Protein AF-A0A350DLD4-F1 (afdb_monomer_lite)

Foldseek 3Di:
DPDPPPVVVVVVVVVVVVVVVVVVPPDDDPPPPPPDCVVLVVVLVVVVVVCVVPPPPPPDDDDDPPDDPDDAQCVQPAEEEEAQEDDPCRVVRVVVSVVVQVVSVVRVHNYDYDYVVVDPLVCCLVGQAYEQSYDDPCRQQQNNLVVCVVSVHYYDDDHRVCSNCVNDPVSVVVVCSVVSHDDQDDDDDDPPDDPVVVCVVRPDDDD

Radius of gyration: 28.32 Å; chains: 1; bounding box: 51×85×54 Å

Sequence (207 aa):
MTINNQENIKQENIKQKNESNIDKSINADAKATIVNPDLALAAAAQAQQDNAASNEQNDKAVPSIANSKVKDASQFGKVAVICGGSSNERSVSLDSGAAVLKALQNKGVDATHFDPKDQDITELRKFDRVFNVLHGRGGEDGLLQGVLQWFNIPQTGSGILASALGMDKVRTKQLWQGCGLSTAPFSLLTADTDWQQVVNMLGLPLI

Structure (mmCIF, N/CA/C/O backbone):
data_AF-A0A350DLD4-F1
#
_entry.id   AF-A0A350DLD4-F1
#
loop_
_atom_site.group_PDB
_atom_site.id
_atom_site.type_symbol
_atom_site.label_atom_id
_atom_site.label_alt_id
_atom_site.label_comp_id
_atom_site.label_asym_id
_atom_site.label_entity_id
_atom_site.label_seq_id
_atom_site.pdbx_PDB_ins_code
_atom_site.Cartn_x
_atom_site.Cartn_y
_atom_site.Cartn_z
_atom_site.occupancy
_atom_site.B_iso_or_equiv
_atom_site.auth_seq_id
_atom_site.auth_comp_id
_atom_site.auth_asym_id
_atom_site.auth_atom_id
_atom_site.pdbx_PDB_model_num
ATOM 1 N N . MET A 1 1 ? 24.149 -69.926 1.966 1.00 45.94 1 MET A N 1
ATOM 2 C CA . MET A 1 1 ? 23.583 -68.569 2.141 1.00 45.94 1 MET A CA 1
ATOM 3 C C . MET A 1 1 ? 24.306 -67.636 1.180 1.00 45.94 1 MET A C 1
ATOM 5 O O . MET A 1 1 ? 25.224 -66.932 1.571 1.00 45.94 1 MET A O 1
AT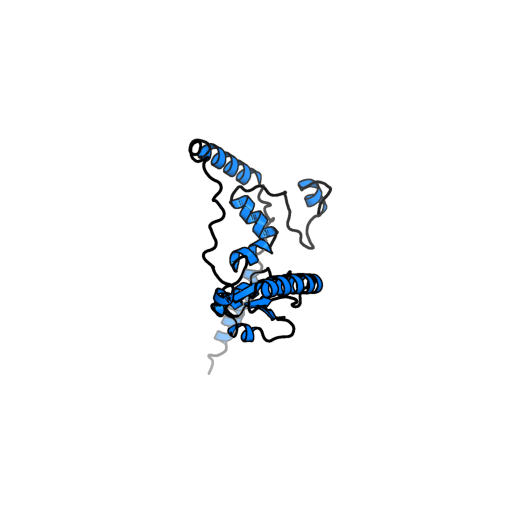OM 9 N N . THR A 1 2 ? 23.942 -67.710 -0.100 1.00 45.56 2 THR A N 1
ATOM 10 C CA . THR A 1 2 ? 24.716 -67.153 -1.223 1.00 45.56 2 THR A CA 1
ATOM 11 C C . THR A 1 2 ? 23.768 -66.386 -2.146 1.00 45.56 2 THR A C 1
ATOM 13 O O . THR A 1 2 ? 23.608 -66.742 -3.305 1.00 45.56 2 THR A O 1
ATOM 16 N N . ILE A 1 3 ? 23.040 -65.405 -1.597 1.00 45.50 3 ILE A N 1
ATOM 17 C CA . ILE A 1 3 ? 22.019 -64.640 -2.346 1.00 45.50 3 ILE A CA 1
ATOM 18 C C . ILE A 1 3 ? 22.241 -63.112 -2.262 1.00 45.50 3 ILE A C 1
ATOM 20 O O . ILE A 1 3 ? 21.814 -62.391 -3.153 1.00 45.50 3 ILE A O 1
ATOM 24 N N . ASN A 1 4 ? 23.042 -62.595 -1.322 1.00 49.72 4 ASN A N 1
ATOM 25 C CA . ASN A 1 4 ? 23.177 -61.138 -1.125 1.00 49.72 4 ASN A CA 1
ATOM 26 C C . ASN A 1 4 ? 24.227 -60.411 -1.990 1.00 49.72 4 ASN A C 1
ATOM 28 O O . ASN A 1 4 ? 24.382 -59.204 -1.838 1.00 49.72 4 ASN A O 1
ATOM 32 N N . ASN A 1 5 ? 24.948 -61.085 -2.897 1.00 48.59 5 ASN A N 1
ATOM 33 C CA . ASN A 1 5 ? 26.006 -60.425 -3.686 1.00 48.59 5 ASN A CA 1
ATOM 34 C C . ASN A 1 5 ? 25.589 -60.045 -5.122 1.00 48.59 5 ASN A C 1
ATOM 36 O O . ASN A 1 5 ? 26.280 -59.271 -5.771 1.00 48.59 5 ASN A O 1
ATOM 40 N N . GLN A 1 6 ?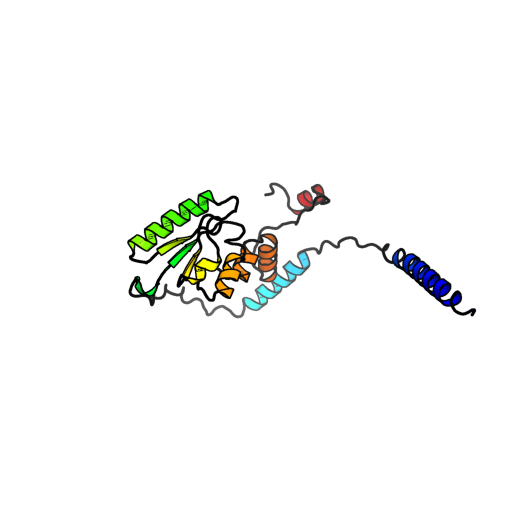 24.461 -60.557 -5.635 1.00 51.50 6 GLN A N 1
ATOM 41 C CA . GLN A 1 6 ? 23.992 -60.235 -6.996 1.00 51.50 6 GLN A CA 1
ATOM 42 C C . GLN A 1 6 ? 23.064 -59.010 -7.055 1.00 51.50 6 GLN A C 1
ATOM 44 O O . GLN A 1 6 ? 22.963 -58.377 -8.107 1.00 51.50 6 GLN A O 1
ATOM 49 N N . GLU A 1 7 ? 22.426 -58.630 -5.943 1.00 51.06 7 GLU A N 1
ATOM 50 C CA . GLU A 1 7 ? 21.576 -57.431 -5.886 1.00 51.06 7 GLU A CA 1
ATOM 51 C C . GLU A 1 7 ? 22.391 -56.137 -5.750 1.00 51.06 7 GLU A C 1
ATOM 53 O O . GLU A 1 7 ? 22.084 -55.162 -6.436 1.00 51.06 7 GLU A O 1
ATOM 58 N N . ASN A 1 8 ? 23.500 -56.146 -4.999 1.00 47.47 8 ASN A N 1
ATOM 59 C CA . ASN A 1 8 ? 24.391 -54.981 -4.895 1.00 47.47 8 ASN A CA 1
ATOM 60 C C . ASN A 1 8 ? 25.095 -54.650 -6.223 1.00 47.47 8 ASN A C 1
ATOM 62 O O . ASN A 1 8 ? 25.174 -53.485 -6.604 1.00 47.47 8 ASN A O 1
ATOM 66 N N . ILE A 1 9 ? 25.499 -55.665 -6.997 1.00 52.75 9 ILE A N 1
ATOM 67 C CA . ILE A 1 9 ? 26.132 -55.466 -8.315 1.00 52.75 9 ILE A CA 1
ATOM 68 C C . ILE A 1 9 ? 25.121 -54.931 -9.347 1.00 52.75 9 ILE A C 1
ATOM 70 O O . ILE A 1 9 ? 25.490 -54.184 -10.257 1.00 52.75 9 ILE A O 1
ATOM 74 N N . LYS A 1 10 ? 23.827 -55.264 -9.217 1.00 53.25 10 LYS A N 1
ATOM 75 C CA . LYS A 1 10 ? 22.774 -54.677 -10.062 1.00 53.25 10 LYS A CA 1
ATOM 76 C C . LYS A 1 10 ? 22.496 -53.217 -9.704 1.00 53.25 10 LYS A C 1
ATOM 78 O O . LYS A 1 10 ? 22.288 -52.423 -10.616 1.00 53.25 10 LYS A O 1
ATOM 83 N N . GLN A 1 11 ? 22.526 -52.846 -8.425 1.00 52.12 11 GLN A N 1
ATOM 84 C CA . GLN A 1 11 ? 22.264 -51.466 -8.004 1.00 52.12 11 GLN A CA 1
ATOM 85 C C . GLN A 1 11 ? 23.415 -50.507 -8.357 1.00 52.12 11 GLN A C 1
ATOM 87 O O . GLN A 1 11 ? 23.149 -49.398 -8.821 1.00 52.12 11 GLN A O 1
ATOM 92 N N . GLU A 1 12 ? 24.678 -50.939 -8.267 1.00 50.53 12 GLU A N 1
ATOM 93 C CA . GLU A 1 12 ? 25.831 -50.119 -8.687 1.00 50.53 12 GLU A CA 1
ATOM 94 C C . GLU A 1 12 ? 25.899 -49.918 -10.211 1.00 50.53 12 GLU A C 1
ATOM 96 O O . GLU A 1 12 ? 26.149 -48.805 -10.679 1.00 50.53 12 GLU A O 1
ATOM 101 N N . ASN A 1 13 ? 25.569 -50.944 -11.005 1.00 47.22 13 ASN A N 1
ATOM 102 C CA . ASN A 1 13 ? 25.532 -50.826 -12.468 1.00 47.22 13 ASN A CA 1
ATOM 103 C C . ASN A 1 13 ? 24.374 -49.951 -12.982 1.00 47.22 13 ASN A C 1
ATOM 105 O O . ASN A 1 13 ? 24.499 -49.333 -14.039 1.00 47.22 13 ASN A O 1
ATOM 109 N N . ILE A 1 14 ? 23.254 -49.867 -12.252 1.00 51.97 14 ILE A N 1
ATOM 110 C CA . ILE A 1 14 ? 22.139 -48.959 -12.582 1.00 51.97 14 ILE A CA 1
ATOM 111 C C . ILE A 1 14 ? 22.505 -47.508 -12.235 1.00 51.97 14 ILE A C 1
ATOM 113 O O . ILE A 1 14 ? 22.159 -46.596 -12.986 1.00 51.97 14 ILE A O 1
ATOM 117 N N . LYS A 1 15 ? 23.266 -47.287 -11.155 1.00 48.41 15 LYS A N 1
ATOM 118 C CA . LYS A 1 15 ? 23.728 -45.952 -10.755 1.00 48.41 15 LYS A CA 1
ATOM 119 C C . LYS A 1 15 ? 24.765 -45.382 -11.735 1.00 48.41 15 LYS A C 1
ATOM 121 O O . LYS A 1 15 ? 24.596 -44.257 -12.192 1.00 48.41 15 LYS A O 1
ATOM 126 N N . GLN A 1 16 ? 25.729 -46.195 -12.185 1.00 47.66 16 GLN A N 1
ATOM 127 C CA . GLN A 1 16 ? 26.706 -45.781 -13.208 1.00 47.66 16 GLN A CA 1
ATOM 128 C C . GLN A 1 16 ? 26.081 -45.583 -14.602 1.00 47.66 16 GLN A C 1
ATOM 130 O O . GLN A 1 16 ? 26.457 -44.654 -15.319 1.00 47.66 16 GLN A O 1
ATOM 135 N N . LYS A 1 17 ? 25.077 -46.389 -14.993 1.00 45.59 17 LYS A N 1
ATOM 136 C CA . LYS A 1 17 ? 24.338 -46.159 -16.251 1.00 45.59 17 LYS A CA 1
ATOM 137 C C . LYS A 1 17 ? 23.510 -44.875 -16.224 1.00 45.59 17 LYS A C 1
ATOM 139 O O . LYS A 1 17 ? 23.425 -44.214 -17.257 1.00 45.59 17 LYS A O 1
ATOM 144 N N . ASN A 1 18 ? 22.941 -44.507 -15.076 1.00 40.09 18 ASN A N 1
ATOM 145 C CA . ASN A 1 18 ? 22.168 -43.272 -14.941 1.00 40.09 18 ASN A CA 1
ATOM 146 C C . ASN A 1 18 ? 23.063 -42.027 -14.889 1.00 40.09 18 ASN A C 1
ATOM 148 O O . ASN A 1 18 ? 22.725 -41.040 -15.531 1.00 40.09 18 ASN A O 1
ATOM 152 N N . GLU A 1 19 ? 24.233 -42.083 -14.248 1.00 41.88 19 GLU A N 1
ATOM 153 C CA . GLU A 1 19 ? 25.197 -40.968 -14.268 1.00 41.88 19 GLU A CA 1
ATOM 154 C C . GLU A 1 19 ? 25.784 -40.745 -15.677 1.00 41.88 19 GLU A C 1
ATOM 156 O O . GLU A 1 19 ? 25.848 -39.612 -16.146 1.00 41.88 19 GLU A O 1
ATOM 161 N N . SER A 1 20 ? 26.066 -41.813 -16.439 1.00 40.88 20 SER A N 1
ATOM 162 C CA . SER A 1 20 ? 26.570 -41.685 -17.822 1.00 40.88 20 SER A CA 1
ATOM 163 C C . SER A 1 20 ? 25.537 -41.204 -18.861 1.00 40.88 20 SER A C 1
ATOM 165 O O . SER A 1 20 ? 25.921 -40.773 -19.951 1.00 40.88 20 SER A O 1
ATOM 167 N N . ASN A 1 21 ? 24.237 -41.280 -18.544 1.00 38.06 21 ASN A N 1
ATOM 168 C CA . ASN A 1 21 ? 23.147 -40.827 -19.420 1.00 38.06 21 ASN A CA 1
ATOM 169 C C . ASN A 1 21 ? 22.659 -39.408 -19.098 1.00 38.06 21 ASN A C 1
ATOM 171 O O . ASN A 1 21 ? 22.044 -38.781 -19.960 1.00 38.06 21 ASN A O 1
ATOM 175 N N . ILE A 1 22 ? 22.945 -38.882 -17.903 1.00 39.84 22 ILE A N 1
ATOM 176 C CA . ILE A 1 22 ? 22.581 -37.505 -17.543 1.00 39.84 22 ILE A CA 1
ATOM 177 C C . ILE A 1 22 ? 23.567 -36.514 -18.186 1.00 39.84 22 ILE A C 1
ATOM 179 O O . ILE A 1 22 ? 23.125 -35.530 -18.776 1.00 39.84 22 ILE A O 1
ATOM 183 N N . ASP A 1 23 ? 24.860 -36.845 -18.250 1.00 37.31 23 ASP A N 1
ATOM 184 C CA . ASP A 1 23 ? 25.903 -35.970 -18.819 1.00 37.31 23 ASP A CA 1
ATOM 185 C C . ASP A 1 23 ? 25.920 -35.866 -20.359 1.00 37.31 23 ASP A C 1
ATOM 187 O O . ASP A 1 23 ? 26.604 -35.009 -20.918 1.00 37.31 23 ASP A O 1
ATOM 191 N N . LYS A 1 24 ? 25.146 -36.690 -21.082 1.00 38.59 24 LYS A N 1
ATOM 192 C CA . LYS A 1 24 ? 25.069 -36.644 -22.560 1.00 38.59 24 LYS A CA 1
ATOM 193 C C . LYS A 1 24 ? 23.853 -35.907 -23.123 1.00 38.59 24 LYS A C 1
ATOM 195 O O . LYS A 1 24 ? 23.763 -35.763 -24.339 1.00 38.59 24 LYS A O 1
ATOM 200 N N . SER A 1 25 ? 22.942 -35.419 -22.277 1.00 33.06 25 SER A N 1
ATOM 201 C CA . SER A 1 25 ? 21.722 -34.721 -22.729 1.00 33.06 25 SER A CA 1
ATOM 202 C C . SER A 1 25 ? 21.740 -33.198 -22.540 1.00 33.06 25 SER A C 1
ATOM 204 O O . SER A 1 25 ? 20.809 -32.527 -22.972 1.00 33.06 25 SER A O 1
ATOM 206 N N . ILE A 1 26 ? 22.802 -32.635 -21.948 1.00 37.19 26 ILE A N 1
ATOM 207 C CA . ILE A 1 26 ? 22.860 -31.211 -21.551 1.00 37.19 26 ILE A CA 1
ATOM 208 C C . ILE A 1 26 ? 23.743 -30.366 -22.489 1.00 37.19 26 ILE A C 1
ATOM 210 O O . ILE A 1 26 ? 24.003 -29.200 -22.222 1.00 37.19 26 ILE A O 1
ATOM 214 N N . ASN A 1 27 ? 24.197 -30.918 -23.618 1.00 37.50 27 ASN A N 1
ATOM 215 C CA . ASN A 1 27 ? 25.031 -30.179 -24.569 1.00 37.50 27 ASN A CA 1
ATOM 216 C C . ASN A 1 27 ? 24.409 -30.175 -25.971 1.00 37.50 27 ASN A C 1
ATOM 218 O O . ASN A 1 27 ? 24.834 -30.896 -26.871 1.00 37.50 27 ASN A O 1
ATOM 222 N N . ALA A 1 28 ? 23.357 -29.372 -26.121 1.00 31.55 28 ALA A N 1
ATOM 223 C CA . ALA A 1 28 ? 22.838 -28.918 -27.405 1.00 31.55 28 ALA A CA 1
ATOM 224 C C . ALA A 1 28 ? 22.202 -27.530 -27.214 1.00 31.55 28 ALA A C 1
ATOM 226 O O . ALA A 1 28 ? 21.099 -27.411 -26.690 1.00 31.55 28 ALA A O 1
ATOM 227 N N . ASP A 1 29 ? 22.960 -26.494 -27.578 1.00 34.97 29 ASP A N 1
ATOM 228 C CA . ASP A 1 29 ? 22.522 -25.148 -27.975 1.00 34.97 29 ASP A CA 1
ATOM 229 C C . ASP A 1 29 ? 21.179 -24.633 -27.422 1.00 34.97 29 ASP A C 1
ATOM 231 O O . ASP A 1 29 ? 20.194 -24.490 -28.145 1.00 34.97 29 ASP A O 1
ATOM 235 N N . ALA A 1 30 ? 21.159 -24.215 -26.157 1.00 33.22 30 ALA A N 1
ATOM 236 C CA . ALA A 1 30 ? 20.137 -23.295 -25.661 1.00 33.22 30 ALA A CA 1
ATOM 237 C C . ALA A 1 30 ? 20.677 -21.856 -25.701 1.00 33.22 30 ALA A C 1
ATOM 239 O O . ALA A 1 30 ? 20.903 -21.223 -24.671 1.00 33.22 30 ALA A O 1
ATOM 240 N N . LYS A 1 31 ? 20.892 -21.316 -26.910 1.00 31.78 31 LYS A N 1
ATOM 241 C CA . LYS A 1 31 ? 20.918 -19.856 -27.087 1.00 31.78 31 LYS A CA 1
ATOM 242 C C . LYS A 1 31 ? 19.553 -19.340 -26.643 1.00 31.78 31 LYS A C 1
ATOM 244 O O . LYS A 1 31 ? 18.545 -19.659 -27.275 1.00 31.78 31 LYS A O 1
ATOM 249 N N . ALA A 1 32 ? 19.519 -18.557 -25.566 1.00 32.25 32 ALA A N 1
ATOM 250 C CA . ALA A 1 32 ? 18.333 -17.812 -25.174 1.00 32.25 32 ALA A CA 1
ATOM 251 C C . ALA A 1 32 ? 17.868 -16.994 -26.386 1.00 32.25 32 ALA A C 1
ATOM 253 O O . ALA A 1 32 ? 18.518 -16.036 -26.804 1.00 32.25 32 ALA A O 1
ATOM 254 N N . THR A 1 33 ? 16.785 -17.444 -27.013 1.00 27.83 33 THR A N 1
ATOM 255 C CA . THR A 1 33 ? 16.184 -16.748 -28.142 1.00 27.83 33 THR A CA 1
ATOM 256 C C . THR A 1 33 ? 15.563 -15.482 -27.576 1.00 27.83 33 THR A C 1
ATOM 258 O O . THR A 1 33 ? 14.549 -15.536 -26.884 1.00 27.83 33 THR A O 1
ATOM 261 N N . ILE A 1 34 ? 16.207 -14.344 -27.828 1.00 39.88 34 ILE A N 1
ATOM 262 C CA . ILE A 1 34 ? 15.596 -13.033 -27.635 1.00 39.88 34 ILE A CA 1
ATOM 263 C C . ILE A 1 34 ? 14.423 -12.984 -28.610 1.00 39.88 34 ILE A C 1
ATOM 265 O O . ILE A 1 34 ? 14.610 -12.913 -29.824 1.00 39.88 34 ILE A O 1
ATOM 269 N N . VAL A 1 35 ? 13.209 -13.121 -28.082 1.00 36.66 35 VAL A N 1
ATOM 270 C CA . VAL A 1 35 ? 11.992 -13.045 -28.885 1.00 36.66 35 VAL A CA 1
ATOM 271 C C . VAL A 1 35 ? 11.854 -11.596 -29.345 1.00 36.66 35 VAL A C 1
ATOM 273 O O . VAL A 1 35 ? 11.671 -10.692 -28.533 1.00 36.66 35 VAL A O 1
ATOM 276 N N . ASN A 1 36 ? 12.022 -11.384 -30.650 1.00 40.38 36 ASN A N 1
ATOM 277 C CA . ASN A 1 36 ? 11.914 -10.083 -31.296 1.00 40.38 36 ASN A CA 1
ATOM 278 C C . ASN A 1 36 ? 10.488 -9.511 -31.082 1.00 40.38 36 ASN A C 1
ATOM 280 O O . ASN A 1 36 ? 9.521 -10.205 -31.415 1.00 40.38 36 ASN A O 1
ATOM 284 N N . PRO A 1 37 ? 10.315 -8.286 -30.543 1.00 51.41 37 PRO A N 1
ATOM 285 C CA . PRO A 1 37 ? 8.995 -7.692 -30.289 1.00 51.41 37 PRO A CA 1
ATOM 286 C C . PRO A 1 37 ? 8.159 -7.405 -31.551 1.00 51.41 37 PRO A C 1
ATOM 288 O O . PRO A 1 37 ? 6.958 -7.155 -31.431 1.00 51.41 37 PRO A O 1
ATOM 291 N N . ASP A 1 38 ? 8.740 -7.480 -32.752 1.00 52.53 38 ASP A N 1
ATOM 292 C CA . ASP A 1 38 ? 8.062 -7.111 -34.005 1.00 52.53 38 ASP A CA 1
ATOM 293 C C . ASP A 1 38 ? 6.783 -7.916 -34.302 1.00 52.53 38 ASP A C 1
ATOM 295 O O . ASP A 1 38 ? 5.801 -7.357 -34.792 1.00 52.53 38 ASP A O 1
ATOM 299 N N . LEU A 1 39 ? 6.736 -9.212 -33.967 1.00 46.84 39 LEU A N 1
ATOM 300 C CA . LEU A 1 39 ? 5.541 -10.038 -34.212 1.00 46.84 39 LEU A CA 1
ATOM 301 C C . LEU A 1 39 ? 4.385 -9.693 -33.261 1.00 46.84 39 LEU A C 1
ATOM 303 O O . LEU A 1 39 ? 3.221 -9.760 -33.655 1.00 46.84 39 LEU A O 1
ATOM 307 N N . ALA A 1 40 ? 4.695 -9.278 -32.029 1.00 48.91 40 ALA A N 1
ATOM 308 C CA . ALA A 1 40 ? 3.691 -8.829 -31.066 1.00 48.91 40 ALA A CA 1
ATOM 309 C C . ALA A 1 40 ? 3.139 -7.442 -31.436 1.00 48.91 40 ALA A C 1
ATOM 311 O O . ALA A 1 40 ? 1.944 -7.193 -31.282 1.00 48.91 40 ALA A O 1
ATOM 312 N N . LEU A 1 41 ? 3.986 -6.565 -31.985 1.00 43.19 41 LEU A N 1
ATOM 313 C CA . LEU A 1 41 ? 3.593 -5.233 -32.442 1.00 43.19 41 LEU A CA 1
ATOM 314 C C . LEU A 1 41 ? 2.670 -5.299 -33.672 1.00 43.19 41 LEU A C 1
ATOM 316 O O . LEU A 1 41 ? 1.670 -4.585 -33.729 1.00 43.19 41 LEU A O 1
ATOM 320 N N . ALA A 1 42 ? 2.951 -6.206 -34.615 1.00 44.47 42 ALA A N 1
ATOM 321 C CA . ALA A 1 42 ? 2.094 -6.442 -35.778 1.00 44.47 42 ALA A CA 1
ATOM 322 C C . ALA A 1 42 ? 0.729 -7.047 -35.392 1.00 44.47 42 ALA A C 1
ATOM 324 O O . ALA A 1 42 ? -0.303 -6.631 -35.919 1.00 44.47 42 ALA A O 1
ATOM 325 N N . ALA A 1 43 ? 0.702 -7.977 -34.429 1.00 51.31 43 ALA A N 1
ATOM 326 C CA . ALA A 1 43 ? -0.541 -8.556 -33.915 1.00 51.31 43 ALA A CA 1
ATOM 327 C C . ALA A 1 43 ? -1.402 -7.527 -33.155 1.00 51.31 43 ALA A C 1
ATOM 329 O O . ALA A 1 43 ? -2.626 -7.517 -33.298 1.00 51.31 43 ALA A O 1
ATOM 330 N N . ALA A 1 44 ? -0.773 -6.622 -32.396 1.00 53.72 44 ALA A N 1
ATOM 331 C CA . ALA A 1 44 ? -1.461 -5.530 -31.709 1.00 53.72 44 ALA A CA 1
ATOM 332 C C . ALA A 1 44 ? -2.023 -4.479 -32.686 1.00 53.72 44 ALA A C 1
ATOM 334 O O . ALA A 1 44 ? -3.143 -4.007 -32.493 1.00 53.72 44 ALA A O 1
ATOM 335 N N . ALA A 1 45 ? -1.296 -4.158 -33.764 1.00 51.03 45 ALA A N 1
ATOM 336 C CA . ALA A 1 45 ? -1.758 -3.229 -34.797 1.00 51.03 45 ALA A CA 1
ATOM 337 C C . ALA A 1 45 ? -2.989 -3.758 -35.561 1.00 51.03 45 ALA A C 1
ATOM 339 O O . ALA A 1 45 ? -3.917 -2.996 -35.836 1.00 51.03 45 ALA A O 1
ATOM 340 N N . GLN A 1 46 ? -3.041 -5.068 -35.837 1.00 52.25 46 GLN A N 1
ATOM 341 C CA . GLN A 1 46 ? -4.200 -5.704 -36.474 1.00 52.25 46 GLN A CA 1
ATOM 342 C C . GLN A 1 46 ? -5.426 -5.720 -35.540 1.00 52.25 46 GLN A C 1
ATOM 344 O O . GLN A 1 46 ? -6.529 -5.378 -35.959 1.00 52.25 46 GLN A O 1
ATOM 349 N N . ALA A 1 47 ? -5.225 -5.997 -34.246 1.00 53.69 47 ALA A N 1
ATOM 350 C CA . ALA A 1 47 ? -6.293 -5.969 -33.242 1.00 53.69 47 ALA A CA 1
ATOM 351 C C . ALA A 1 47 ? -6.859 -4.556 -32.974 1.00 53.69 47 ALA A C 1
ATOM 353 O O . ALA A 1 47 ? -7.997 -4.418 -32.518 1.00 53.69 47 ALA A O 1
ATOM 354 N N . GLN A 1 48 ? -6.089 -3.498 -33.251 1.00 53.81 48 GLN A N 1
ATOM 355 C CA . GLN A 1 48 ? -6.546 -2.108 -33.154 1.00 53.81 48 GLN A CA 1
ATOM 356 C C . GLN A 1 48 ? -7.393 -1.674 -34.360 1.00 53.81 48 GLN A C 1
ATOM 358 O O . GLN A 1 48 ? -8.348 -0.919 -34.179 1.00 53.81 48 GLN A O 1
ATOM 363 N N . GLN A 1 49 ? -7.098 -2.167 -35.569 1.00 51.00 49 GLN A N 1
ATOM 364 C CA . GLN A 1 49 ? -7.901 -1.867 -36.763 1.00 51.00 49 GLN A CA 1
ATOM 365 C C . GLN A 1 49 ? -9.264 -2.569 -36.735 1.00 51.00 49 GLN A C 1
ATOM 367 O O . GLN A 1 49 ? -10.270 -1.949 -37.079 1.00 51.00 49 GLN A O 1
ATOM 372 N N . ASP A 1 50 ? -9.323 -3.802 -36.225 1.00 46.06 50 ASP A N 1
ATOM 373 C CA . ASP A 1 50 ? -10.576 -4.562 -36.136 1.00 46.06 50 ASP A CA 1
ATOM 374 C C . ASP A 1 50 ? -11.540 -4.001 -35.063 1.00 46.06 50 ASP A C 1
ATOM 376 O O . ASP A 1 50 ? -12.755 -4.132 -35.194 1.00 46.06 50 ASP A O 1
ATOM 380 N N . ASN A 1 51 ? -11.027 -3.309 -34.033 1.00 47.44 51 ASN A N 1
ATOM 381 C CA . ASN A 1 51 ? -11.836 -2.683 -32.971 1.00 47.44 51 ASN A CA 1
ATOM 382 C C . ASN A 1 51 ? -12.290 -1.242 -33.276 1.00 47.44 51 ASN A C 1
ATOM 384 O O . ASN A 1 51 ? -13.233 -0.750 -32.648 1.00 47.44 51 ASN A O 1
ATOM 388 N N . ALA A 1 52 ? -11.641 -0.549 -34.220 1.00 42.56 52 ALA A N 1
ATOM 389 C CA . ALA A 1 52 ? -11.992 0.826 -34.589 1.00 42.56 52 ALA A CA 1
ATOM 390 C C . ALA A 1 52 ? -13.322 0.911 -35.363 1.00 42.56 52 ALA A C 1
ATOM 392 O O . ALA A 1 52 ? -14.030 1.908 -35.262 1.00 42.56 52 ALA A O 1
ATOM 393 N N . ALA A 1 53 ? -13.708 -0.153 -36.077 1.00 40.34 53 ALA A N 1
ATOM 394 C CA . ALA A 1 53 ? -14.946 -0.193 -36.858 1.00 40.34 53 ALA A CA 1
ATOM 395 C C . ALA A 1 53 ? -16.224 -0.404 -36.016 1.00 40.34 53 ALA A C 1
ATOM 397 O O . ALA A 1 53 ? -17.329 -0.294 -36.544 1.00 40.34 53 ALA A O 1
ATOM 398 N N . SER A 1 54 ? -16.103 -0.699 -34.715 1.00 38.94 54 SER A N 1
ATOM 399 C CA . SER A 1 54 ? -17.236 -1.070 -33.850 1.00 38.94 54 SER A CA 1
ATOM 400 C C . SER A 1 54 ? -17.525 -0.107 -32.691 1.00 38.94 54 SER A C 1
ATOM 402 O O . SER A 1 54 ? -18.409 -0.403 -31.890 1.00 38.94 54 SER A O 1
ATOM 404 N N . ASN A 1 55 ? -16.826 1.031 -32.570 1.00 40.66 55 ASN A N 1
ATOM 405 C CA . ASN A 1 55 ? -16.877 1.846 -31.343 1.00 40.66 55 ASN A CA 1
ATOM 406 C C . ASN A 1 55 ? -17.143 3.355 -31.530 1.00 40.66 55 ASN A C 1
ATOM 408 O O . ASN A 1 55 ? -16.822 4.149 -30.651 1.00 40.66 55 ASN A O 1
ATOM 412 N N . GLU A 1 56 ? -17.795 3.771 -32.619 1.00 36.38 56 GLU A N 1
ATOM 413 C CA . GLU A 1 56 ? -18.187 5.179 -32.843 1.00 36.38 56 GLU A CA 1
ATOM 414 C C . GLU A 1 56 ? -19.470 5.631 -32.095 1.00 36.38 56 GLU A C 1
ATOM 416 O O . GLU A 1 56 ? -20.018 6.686 -32.402 1.00 36.38 56 GLU A O 1
ATOM 421 N N . GLN A 1 57 ? -19.986 4.886 -31.102 1.00 40.84 57 GLN A N 1
ATOM 422 C CA . GLN A 1 57 ? -21.283 5.226 -30.469 1.00 40.84 57 GLN A CA 1
ATOM 423 C C . GLN A 1 57 ? -21.336 5.359 -28.937 1.00 40.84 57 GLN A C 1
ATOM 425 O O . GLN A 1 57 ? -22.412 5.646 -28.418 1.00 40.84 57 GLN A O 1
ATOM 430 N N . ASN A 1 58 ? -20.231 5.259 -28.190 1.00 37.25 58 ASN A N 1
ATOM 431 C CA . ASN A 1 58 ? -20.276 5.337 -26.715 1.00 37.25 58 ASN A CA 1
ATOM 432 C C . ASN A 1 58 ? -19.486 6.501 -26.103 1.00 37.25 58 ASN A C 1
ATOM 434 O O . ASN A 1 58 ? -18.890 6.375 -25.037 1.00 37.25 58 ASN A O 1
ATOM 438 N N . ASP A 1 59 ? -19.549 7.670 -26.733 1.00 40.19 59 ASP A N 1
ATOM 439 C CA . ASP A 1 59 ? -18.989 8.907 -26.186 1.00 40.19 59 ASP A CA 1
ATOM 440 C C . ASP A 1 59 ? -20.034 9.649 -25.327 1.00 40.19 59 ASP A C 1
ATOM 442 O O . ASP A 1 59 ? -20.506 10.739 -25.658 1.00 40.19 59 ASP A O 1
ATOM 446 N N . LYS A 1 60 ? -20.486 9.016 -24.231 1.00 45.28 60 LYS A N 1
ATOM 447 C CA . LYS A 1 60 ? -21.319 9.676 -23.209 1.00 45.28 60 LYS A CA 1
ATOM 448 C C . LYS A 1 60 ? -20.972 9.236 -21.783 1.00 45.28 60 LYS A C 1
ATOM 450 O O . LYS A 1 60 ? -21.172 8.090 -21.402 1.00 45.28 60 LYS A O 1
ATOM 455 N N . ALA A 1 61 ? -20.616 10.255 -20.997 1.00 37.56 61 ALA A N 1
ATOM 456 C CA . ALA A 1 61 ? -20.566 10.336 -19.537 1.00 37.56 61 ALA A CA 1
ATOM 457 C C . ALA A 1 61 ? -19.338 9.728 -18.833 1.00 37.56 61 ALA A C 1
ATOM 459 O O . ALA A 1 61 ? -19.271 8.543 -18.521 1.00 37.56 61 ALA A O 1
ATOM 460 N N . VAL A 1 62 ? -18.428 10.622 -18.426 1.00 43.91 62 VAL A N 1
ATOM 461 C CA . VAL A 1 62 ? -17.600 10.431 -17.227 1.00 43.91 62 VAL A CA 1
ATOM 462 C C . VAL A 1 62 ? -18.549 10.102 -16.063 1.00 43.91 62 VAL A C 1
ATOM 464 O O . VAL A 1 62 ? -19.475 10.885 -15.820 1.00 43.91 62 VAL A O 1
ATOM 467 N N . PRO A 1 63 ? -18.385 8.975 -15.348 1.00 41.34 63 PRO A N 1
ATOM 468 C CA . PRO A 1 63 ? -19.271 8.636 -14.246 1.00 41.34 63 PRO A CA 1
ATOM 469 C C . PRO A 1 63 ? -19.127 9.700 -13.157 1.00 41.34 63 PRO A C 1
ATOM 471 O O . PRO A 1 63 ? -18.056 9.896 -12.581 1.00 41.34 63 PRO A O 1
ATOM 474 N N . SER A 1 64 ? -20.220 10.419 -12.903 1.00 46.69 64 SER A N 1
ATOM 475 C CA . SER A 1 64 ? -20.332 11.379 -11.811 1.00 46.69 64 SER A CA 1
ATOM 476 C C . SER A 1 64 ? -19.923 10.711 -10.501 1.00 46.69 64 SER A C 1
ATOM 478 O O . SER A 1 64 ? -20.401 9.611 -10.216 1.00 46.69 64 SER A O 1
ATOM 480 N N . ILE A 1 65 ? -19.087 11.380 -9.702 1.00 53.19 65 ILE A N 1
ATOM 481 C CA . ILE A 1 65 ? -18.729 10.962 -8.341 1.00 53.19 65 ILE A CA 1
ATOM 482 C C . ILE A 1 65 ? -20.035 10.670 -7.595 1.00 53.19 65 ILE A C 1
ATOM 484 O O . ILE A 1 65 ? -20.800 11.581 -7.285 1.00 53.19 65 ILE A O 1
ATOM 488 N N . ALA A 1 66 ? -20.339 9.388 -7.390 1.00 50.81 66 ALA A N 1
ATOM 489 C CA . ALA A 1 66 ? -21.570 8.974 -6.741 1.00 50.81 66 ALA A CA 1
ATOM 490 C C . ALA A 1 66 ? -21.627 9.589 -5.336 1.00 50.81 66 ALA A C 1
ATOM 492 O O . ALA A 1 66 ? -20.643 9.531 -4.596 1.00 50.81 66 ALA A O 1
ATOM 493 N N . ASN A 1 67 ? -22.775 10.164 -4.962 1.00 52.47 67 ASN A N 1
ATOM 494 C CA . ASN A 1 67 ? -23.013 10.635 -3.599 1.00 52.47 67 ASN A CA 1
ATOM 495 C C . ASN A 1 67 ? -22.644 9.524 -2.605 1.00 52.47 67 ASN A C 1
ATOM 497 O O . ASN A 1 67 ? -23.182 8.415 -2.677 1.00 52.47 67 ASN A O 1
ATOM 501 N N . SER A 1 68 ? -21.719 9.822 -1.688 1.00 62.56 68 SER A N 1
ATOM 502 C CA . SER A 1 68 ? -21.296 8.877 -0.655 1.00 62.56 68 SER A CA 1
ATOM 503 C C . SER A 1 68 ? -22.515 8.399 0.133 1.00 62.56 68 SER A C 1
ATOM 505 O O . SER A 1 68 ? -23.289 9.202 0.653 1.00 62.56 68 SER A O 1
ATOM 507 N N . LYS A 1 69 ? -22.693 7.077 0.231 1.00 76.50 69 LYS A N 1
ATOM 508 C CA . LYS A 1 69 ? -23.772 6.466 1.026 1.00 76.50 69 LYS A CA 1
ATOM 509 C C . LYS A 1 69 ? -23.607 6.718 2.531 1.00 76.50 69 LYS A C 1
ATOM 511 O O . LYS A 1 69 ? -24.570 6.554 3.277 1.00 76.50 69 LYS A O 1
ATOM 516 N N . VAL A 1 70 ? -22.408 7.102 2.973 1.00 79.44 70 VAL A N 1
ATOM 517 C CA . VAL A 1 70 ? -22.086 7.324 4.38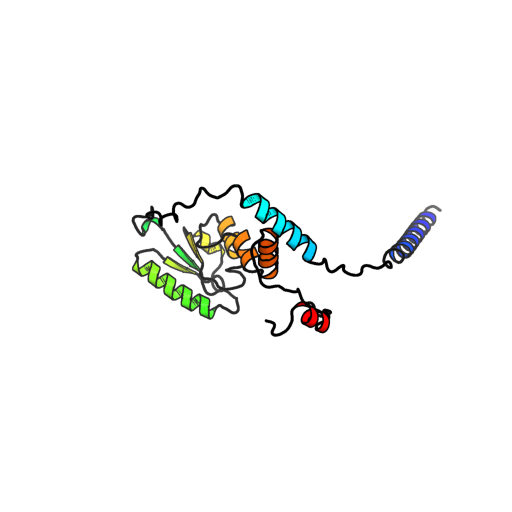5 1.00 79.44 70 VAL A CA 1
ATOM 518 C C . VAL A 1 70 ? -22.539 8.717 4.803 1.00 79.44 70 VAL A C 1
ATOM 520 O O . VAL A 1 70 ? -22.071 9.715 4.259 1.00 79.44 70 VAL A O 1
ATOM 523 N N . LYS A 1 71 ? -23.455 8.773 5.773 1.00 81.56 71 LYS A N 1
ATOM 524 C CA . LYS A 1 71 ? -24.055 10.027 6.259 1.00 81.56 71 LYS A CA 1
ATOM 525 C C . LYS A 1 71 ? -23.418 10.555 7.545 1.00 81.56 71 LYS A C 1
ATOM 527 O O . LYS A 1 71 ? -23.567 11.735 7.830 1.00 81.56 71 LYS A O 1
ATOM 532 N N . ASP A 1 72 ? -22.744 9.692 8.305 1.00 90.44 72 ASP A N 1
ATOM 533 C CA . ASP A 1 72 ? -22.181 10.022 9.616 1.00 90.44 72 ASP A CA 1
ATOM 534 C C . ASP A 1 72 ? -20.854 9.287 9.865 1.00 90.44 72 ASP A C 1
ATOM 536 O O . ASP A 1 72 ? -20.663 8.165 9.388 1.00 90.44 72 ASP A O 1
ATOM 540 N N . ALA A 1 73 ? -19.949 9.916 10.620 1.00 92.25 73 ALA A N 1
ATOM 541 C CA . ALA A 1 73 ? -18.616 9.389 10.902 1.00 92.25 73 ALA A CA 1
ATOM 542 C C . ALA A 1 73 ? -18.632 8.106 11.754 1.00 92.25 73 ALA A C 1
ATOM 544 O O . ALA A 1 73 ? -17.771 7.245 11.581 1.00 92.25 73 ALA A O 1
ATOM 545 N N . SER A 1 74 ? -19.642 7.920 12.608 1.00 93.00 74 SER A N 1
ATOM 546 C CA . SER A 1 74 ? -19.793 6.707 13.424 1.00 93.00 74 SER A CA 1
ATOM 547 C C . SER A 1 74 ? -19.982 5.437 12.589 1.00 93.00 74 SER A C 1
ATOM 549 O O . SER A 1 74 ? -19.614 4.351 13.028 1.00 93.00 74 SER A O 1
ATOM 551 N N . GLN A 1 75 ? -20.473 5.554 11.349 1.00 95.19 75 GLN A N 1
ATOM 552 C CA . GLN A 1 75 ? -20.629 4.414 10.436 1.00 95.19 75 GLN A CA 1
ATOM 553 C C . GLN A 1 75 ? -19.285 3.814 9.999 1.00 95.19 75 GLN A C 1
ATOM 555 O O . GLN A 1 75 ? -19.249 2.723 9.420 1.00 95.19 75 GLN A O 1
ATOM 560 N N . PHE A 1 76 ? -18.175 4.519 10.240 1.00 95.62 76 PHE A N 1
ATOM 561 C CA . PHE A 1 76 ? -16.846 3.969 10.019 1.00 95.62 76 PHE A CA 1
ATOM 562 C C . PHE A 1 76 ? -16.427 2.973 11.112 1.00 95.62 76 PHE A C 1
ATOM 564 O O . PHE A 1 76 ? -15.582 2.119 10.838 1.00 95.62 76 PHE A O 1
ATOM 571 N N . GLY A 1 77 ? -17.052 3.007 12.293 1.00 96.75 77 GLY A N 1
ATOM 572 C CA . GLY A 1 77 ? -16.591 2.237 13.445 1.00 96.75 77 GLY A CA 1
ATOM 573 C C . GLY A 1 77 ? -15.166 2.629 13.839 1.00 96.75 77 GLY A C 1
ATOM 574 O O . GLY A 1 77 ? -14.725 3.752 13.574 1.00 96.75 77 GLY A O 1
ATOM 575 N N . LYS A 1 78 ? -14.437 1.687 14.434 1.00 98.12 78 LYS A N 1
ATOM 576 C CA . LYS A 1 78 ? -13.045 1.865 14.831 1.00 98.12 78 LYS A CA 1
ATOM 577 C C . LYS A 1 78 ? -12.111 1.649 13.643 1.00 98.12 78 LYS A C 1
ATOM 579 O O . LYS A 1 78 ? -12.041 0.559 13.070 1.00 98.12 78 LYS A O 1
ATOM 584 N N . VAL A 1 79 ? -11.353 2.680 13.291 1.00 98.62 79 VAL A N 1
ATOM 585 C CA . VAL A 1 79 ? -10.441 2.702 12.144 1.00 98.62 79 VAL A CA 1
ATOM 586 C C . VAL A 1 79 ? -8.994 2.620 12.619 1.00 98.62 79 VAL A C 1
ATOM 588 O O . VAL A 1 79 ? -8.536 3.460 13.393 1.00 98.62 79 VAL A O 1
ATOM 591 N N . ALA A 1 80 ? -8.240 1.644 12.122 1.00 98.62 80 ALA A N 1
ATOM 592 C CA . ALA A 1 80 ? -6.786 1.646 12.263 1.00 98.62 80 ALA A 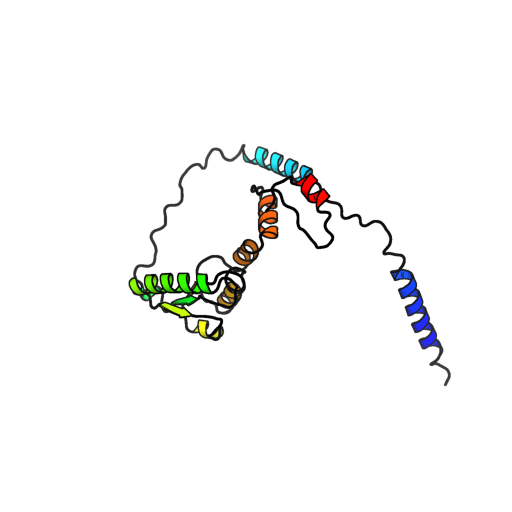CA 1
ATOM 593 C C . ALA A 1 80 ? -6.164 2.424 11.100 1.00 98.62 80 ALA A C 1
ATOM 595 O O . ALA A 1 80 ? -6.363 2.069 9.941 1.00 98.62 80 ALA A O 1
ATOM 596 N N . VAL A 1 81 ? -5.393 3.467 11.397 1.00 98.69 81 VAL A N 1
ATOM 597 C CA . VAL A 1 81 ? -4.497 4.108 10.427 1.00 98.69 81 VAL A CA 1
ATOM 598 C C . VAL A 1 81 ? -3.158 3.406 10.540 1.00 98.69 81 VAL A C 1
ATOM 600 O O . VAL A 1 81 ? -2.452 3.596 11.530 1.00 98.69 81 VAL A O 1
ATOM 603 N N . ILE A 1 82 ? -2.843 2.557 9.563 1.00 98.38 82 ILE A N 1
ATOM 604 C CA . ILE A 1 82 ? -1.613 1.772 9.582 1.00 98.38 82 ILE A CA 1
ATOM 605 C C . ILE A 1 82 ? -0.496 2.500 8.834 1.00 98.38 82 ILE A C 1
ATOM 607 O O . ILE A 1 82 ? -0.640 2.842 7.661 1.00 98.38 82 ILE A O 1
ATOM 611 N N . CYS A 1 83 ? 0.608 2.753 9.529 1.00 97.81 83 CYS A N 1
ATOM 612 C CA . CYS A 1 83 ? 1.755 3.515 9.038 1.00 97.81 83 CYS A CA 1
ATOM 613 C C . CYS A 1 83 ? 3.042 3.118 9.776 1.00 97.81 83 CYS A C 1
ATOM 615 O O . CYS A 1 83 ? 3.018 2.359 10.742 1.00 97.81 83 CYS A O 1
ATOM 617 N N . GLY A 1 84 ? 4.185 3.603 9.296 1.00 97.94 84 GLY A N 1
ATOM 618 C CA . GLY A 1 84 ? 5.501 3.209 9.783 1.00 97.94 84 GLY A CA 1
ATOM 619 C C . GLY A 1 84 ? 6.001 1.947 9.088 1.00 97.94 84 GLY A C 1
ATOM 620 O O . GLY A 1 84 ? 6.463 2.012 7.950 1.00 97.94 84 GLY A O 1
ATOM 621 N N . GLY A 1 85 ? 5.975 0.807 9.784 1.00 97.00 85 GLY A N 1
ATOM 622 C CA . GLY A 1 85 ? 6.522 -0.452 9.275 1.00 97.00 85 GLY A CA 1
ATOM 623 C C . GLY A 1 85 ? 8.055 -0.484 9.212 1.00 97.00 85 GLY A C 1
ATOM 624 O O . GLY A 1 85 ? 8.749 0.342 9.813 1.00 97.00 85 GLY A O 1
ATOM 625 N N . SER A 1 86 ? 8.600 -1.483 8.518 1.00 96.75 86 SER A N 1
ATOM 626 C CA . SER A 1 86 ? 10.041 -1.785 8.485 1.00 96.75 86 SER A CA 1
ATOM 627 C C . SER A 1 86 ? 10.723 -1.477 7.147 1.00 96.75 86 SER A C 1
ATOM 629 O O . SER A 1 86 ? 11.858 -1.902 6.942 1.00 96.75 86 SER A O 1
ATOM 631 N N . SER A 1 87 ? 10.046 -0.794 6.221 1.00 96.25 87 SER A N 1
ATOM 632 C CA . SER A 1 87 ? 10.615 -0.437 4.918 1.00 96.25 87 SER A CA 1
ATOM 633 C C . SER A 1 87 ? 11.596 0.740 5.026 1.00 96.25 87 SER A C 1
ATOM 635 O O . SER A 1 87 ? 11.655 1.450 6.034 1.00 96.25 87 SER A O 1
ATOM 637 N N . ASN A 1 88 ? 12.335 0.988 3.941 1.00 95.75 88 ASN A N 1
ATOM 638 C CA . ASN A 1 88 ? 13.203 2.165 3.811 1.00 95.75 88 ASN A CA 1
ATOM 639 C C . ASN A 1 88 ? 12.413 3.487 3.727 1.00 95.75 88 ASN A C 1
ATOM 641 O O . ASN A 1 88 ? 13.007 4.558 3.784 1.00 95.75 88 ASN A O 1
ATOM 645 N N . GLU A 1 89 ? 11.086 3.419 3.616 1.00 96.44 89 GLU A N 1
ATOM 646 C CA . GLU A 1 89 ? 10.179 4.563 3.469 1.00 96.44 89 GLU A CA 1
ATOM 647 C C . GLU A 1 89 ? 9.402 4.846 4.768 1.00 96.44 89 GLU A C 1
ATOM 649 O O . GLU A 1 89 ? 8.435 5.610 4.779 1.00 96.44 89 GLU A O 1
ATOM 654 N N . ARG A 1 90 ? 9.838 4.256 5.894 1.00 97.69 90 ARG A N 1
ATOM 655 C CA . ARG A 1 90 ? 9.187 4.382 7.208 1.00 97.69 90 ARG A CA 1
ATOM 656 C C . ARG A 1 90 ? 8.907 5.829 7.609 1.00 97.69 90 ARG A C 1
ATOM 658 O O . ARG A 1 90 ? 7.810 6.110 8.077 1.00 97.69 90 ARG A O 1
ATOM 665 N N . SER A 1 91 ? 9.878 6.735 7.476 1.00 97.75 91 SER A N 1
ATOM 666 C CA . SER A 1 91 ? 9.705 8.140 7.883 1.00 97.75 91 SER A CA 1
ATOM 667 C C . SER A 1 91 ? 8.564 8.808 7.116 1.00 97.75 91 SER A C 1
ATOM 669 O O . SER A 1 91 ? 7.674 9.388 7.728 1.00 97.75 91 SER A O 1
ATOM 671 N N . VAL A 1 92 ? 8.532 8.620 5.795 1.00 97.56 92 VAL A N 1
ATOM 672 C CA . VAL A 1 92 ? 7.469 9.129 4.916 1.00 97.56 92 VAL A CA 1
ATOM 673 C C . VAL A 1 92 ? 6.110 8.540 5.298 1.00 97.56 92 VAL A C 1
ATOM 675 O O . VAL A 1 92 ? 5.099 9.244 5.301 1.00 97.56 92 VAL A O 1
ATOM 678 N N . SER A 1 93 ? 6.080 7.256 5.664 1.00 98.00 93 SER A N 1
ATOM 679 C CA . SER A 1 93 ? 4.855 6.588 6.107 1.00 98.00 93 SER A CA 1
ATOM 680 C C . SER A 1 93 ? 4.341 7.149 7.433 1.00 98.00 93 SER A C 1
ATOM 682 O O . SER A 1 93 ? 3.140 7.374 7.566 1.00 98.00 93 SER A O 1
ATOM 684 N N . LEU A 1 94 ? 5.223 7.430 8.397 1.00 98.25 94 LEU A N 1
ATOM 685 C CA . LEU A 1 94 ? 4.847 8.049 9.673 1.00 98.25 94 LEU A CA 1
ATOM 686 C C . LEU A 1 94 ? 4.285 9.462 9.478 1.00 98.25 94 LEU A C 1
ATOM 688 O O . LEU A 1 94 ? 3.235 9.778 10.038 1.00 98.25 94 LEU A O 1
ATOM 692 N N . ASP A 1 95 ? 4.933 10.284 8.650 1.00 98.25 95 ASP A N 1
ATOM 693 C CA . ASP A 1 95 ? 4.477 11.650 8.363 1.00 98.25 95 ASP A CA 1
ATOM 694 C C . ASP A 1 95 ? 3.094 11.644 7.691 1.00 98.25 95 ASP A C 1
ATOM 696 O O . ASP A 1 95 ? 2.169 12.349 8.113 1.00 98.25 95 ASP A O 1
ATOM 700 N N . SER A 1 96 ? 2.922 10.782 6.686 1.00 98.19 96 SER A N 1
ATOM 701 C CA . SER A 1 96 ? 1.649 10.606 5.982 1.00 98.19 96 SER A CA 1
ATOM 702 C C . SER A 1 96 ? 0.561 10.061 6.912 1.00 98.19 96 SER A C 1
ATOM 704 O O . SER A 1 96 ? -0.564 10.565 6.928 1.00 98.19 96 SER A O 1
ATOM 706 N N . GLY A 1 97 ? 0.898 9.072 7.741 1.00 98.25 97 GLY A N 1
ATOM 707 C CA . GLY A 1 97 ? 0.000 8.479 8.726 1.00 98.25 97 GLY A CA 1
ATOM 708 C C . GLY A 1 97 ? -0.488 9.485 9.765 1.00 98.25 97 GLY A C 1
ATOM 709 O O . GLY A 1 97 ? -1.684 9.541 10.051 1.00 98.25 97 GLY A O 1
ATOM 710 N N . ALA A 1 98 ? 0.400 10.347 10.269 1.00 98.50 98 ALA A N 1
ATOM 711 C CA . ALA A 1 98 ? 0.042 11.415 11.199 1.00 98.50 98 ALA A CA 1
ATOM 712 C C . ALA A 1 98 ? -0.937 12.423 10.572 1.00 98.50 98 ALA A C 1
ATOM 714 O O . ALA A 1 98 ? -1.917 12.825 11.211 1.00 98.50 98 ALA A O 1
ATOM 715 N N . ALA A 1 99 ? -0.714 12.802 9.309 1.00 98.56 99 ALA A N 1
ATOM 716 C CA . ALA A 1 99 ? -1.611 13.695 8.581 1.00 98.56 99 ALA A CA 1
ATOM 717 C C . ALA A 1 99 ? -3.000 13.067 8.365 1.00 98.56 99 ALA A C 1
ATOM 719 O O . ALA A 1 99 ? -4.019 13.714 8.631 1.00 98.56 99 ALA A O 1
ATOM 720 N N . VAL A 1 100 ? -3.048 11.799 7.943 1.00 98.56 100 VAL A N 1
ATOM 721 C CA . VAL A 1 100 ? -4.296 11.047 7.737 1.00 98.56 100 VAL A CA 1
ATOM 722 C C . VAL A 1 100 ? -5.063 10.881 9.046 1.00 98.56 100 VAL A C 1
ATOM 724 O O . VAL A 1 100 ? -6.257 11.175 9.094 1.00 98.56 100 VAL A O 1
ATOM 727 N N . LEU A 1 101 ? -4.387 10.467 10.119 1.00 98.56 101 LEU A N 1
ATOM 728 C CA . LEU A 1 101 ? -4.997 10.284 11.434 1.00 98.56 101 LEU A CA 1
ATOM 729 C C . LEU A 1 101 ? -5.665 11.571 11.918 1.00 98.56 101 LEU A C 1
ATOM 731 O O . LEU A 1 101 ? -6.845 11.565 12.271 1.00 98.56 101 LEU A O 1
ATOM 735 N N . LYS A 1 102 ? -4.934 12.690 11.857 1.00 98.56 102 LYS A N 1
ATOM 736 C CA . LYS A 1 102 ? -5.460 14.003 12.236 1.00 98.56 102 LYS A CA 1
ATOM 737 C C . LYS A 1 102 ? -6.669 14.389 11.384 1.00 98.56 102 LYS A C 1
ATOM 739 O O . LYS A 1 102 ? -7.653 14.902 11.912 1.00 98.56 102 LYS A O 1
ATOM 744 N N . ALA A 1 103 ? -6.623 14.143 10.075 1.00 98.38 103 ALA A N 1
ATOM 745 C CA . ALA A 1 103 ? -7.733 14.449 9.179 1.00 98.38 103 ALA A CA 1
ATOM 746 C C . ALA A 1 103 ? -8.992 13.627 9.505 1.00 98.38 103 ALA A C 1
ATOM 748 O O . ALA A 1 103 ? -10.087 14.190 9.546 1.00 98.38 103 ALA A O 1
ATOM 749 N N . LEU A 1 104 ? -8.843 12.327 9.779 1.00 97.88 104 LEU A N 1
ATOM 750 C CA . LEU A 1 104 ? -9.944 11.441 10.164 1.00 97.88 104 LEU A CA 1
ATOM 751 C C . LEU A 1 104 ? -10.566 11.853 11.504 1.00 97.88 104 LEU A C 1
ATOM 753 O O . LEU A 1 104 ? -11.784 12.014 11.596 1.00 97.88 104 LEU A O 1
ATOM 757 N N . GLN A 1 105 ? -9.735 12.103 12.517 1.00 97.94 105 GLN A N 1
ATOM 758 C CA . GLN A 1 105 ? -10.192 12.534 13.841 1.00 97.94 105 GLN A CA 1
ATOM 759 C C . GLN A 1 105 ? -10.906 13.891 13.787 1.00 97.94 105 GLN A C 1
ATOM 761 O O . GLN A 1 105 ? -11.966 14.054 14.385 1.00 97.94 105 GLN A O 1
ATOM 766 N N . ASN A 1 106 ? -10.411 14.841 12.984 1.00 97.81 106 ASN A N 1
ATOM 767 C CA . ASN A 1 106 ? -11.082 16.128 12.753 1.00 97.81 106 ASN A CA 1
ATOM 768 C C . ASN A 1 106 ? -12.467 15.988 12.097 1.00 97.81 106 ASN A C 1
ATOM 770 O O . ASN A 1 106 ? -13.263 16.927 12.126 1.00 97.81 106 ASN A O 1
ATOM 774 N N . LYS A 1 107 ? -12.757 14.842 11.473 1.00 96.81 107 LYS A N 1
ATOM 775 C CA . LYS A 1 107 ? -14.073 14.505 10.914 1.00 96.81 107 LYS A CA 1
ATOM 776 C C . LYS A 1 107 ? -14.928 13.658 11.857 1.00 96.81 107 LYS A C 1
ATOM 778 O O . LYS A 1 107 ? -16.011 13.248 11.456 1.00 96.81 107 LYS A O 1
ATOM 783 N N . GLY A 1 108 ? -14.478 13.430 13.091 1.00 96.75 108 GLY A N 1
ATOM 784 C CA . GLY A 1 108 ? -15.207 12.667 14.104 1.00 96.75 108 GLY A CA 1
ATOM 785 C C . GLY A 1 108 ? -15.132 11.150 13.922 1.00 96.75 108 GLY A C 1
ATOM 786 O O . GLY A 1 108 ? -15.936 10.436 14.512 1.00 96.75 108 GLY A O 1
ATOM 787 N N . VAL A 1 109 ? -14.208 10.648 13.098 1.00 97.94 109 VAL A N 1
ATOM 788 C CA . VAL A 1 109 ? -13.971 9.204 12.955 1.00 97.94 109 VAL A CA 1
ATOM 789 C C . VAL A 1 109 ? -13.153 8.709 14.149 1.00 97.94 109 VAL A C 1
ATOM 791 O O . VAL A 1 109 ? -12.146 9.329 14.499 1.00 97.94 109 VAL A O 1
ATOM 794 N N . ASP A 1 110 ? -13.545 7.574 14.736 1.00 98.19 110 ASP A N 1
ATOM 795 C CA . ASP A 1 110 ? -12.766 6.875 15.768 1.00 98.19 110 ASP A CA 1
ATOM 796 C C . ASP A 1 110 ? -11.542 6.199 15.132 1.00 98.19 110 ASP A C 1
ATOM 798 O O . ASP A 1 110 ? -11.540 5.010 14.814 1.00 98.19 110 ASP A O 1
ATOM 802 N N . ALA A 1 111 ? -10.516 7.001 14.849 1.00 98.50 111 ALA A N 1
ATOM 803 C CA . ALA A 1 111 ? -9.285 6.564 14.211 1.00 98.50 111 ALA A CA 1
ATOM 804 C C . ALA A 1 111 ? -8.129 6.502 15.218 1.00 98.50 111 ALA A C 1
ATOM 806 O O . ALA A 1 111 ? -7.890 7.450 15.971 1.00 98.50 111 ALA A O 1
ATOM 807 N N . THR A 1 112 ? -7.377 5.399 15.192 1.00 98.38 112 THR A N 1
ATOM 808 C CA . THR A 1 112 ? -6.179 5.181 16.018 1.00 98.38 112 THR A CA 1
ATOM 809 C C . THR A 1 112 ? -4.983 4.817 15.142 1.00 98.38 112 THR A C 1
ATOM 811 O O . THR A 1 112 ? -5.127 4.114 14.145 1.00 98.38 112 THR A O 1
ATOM 814 N N . HIS A 1 113 ? -3.795 5.276 15.527 1.00 97.62 113 HIS A N 1
ATOM 815 C CA . HIS A 1 113 ? -2.537 4.893 14.890 1.00 97.62 113 HIS A CA 1
ATOM 816 C C . HIS A 1 113 ? -2.200 3.417 15.147 1.00 97.62 113 HIS A C 1
ATOM 818 O O . HIS A 1 113 ? -2.313 2.946 16.279 1.00 97.62 113 HIS A O 1
ATOM 824 N N . PHE A 1 114 ? -1.705 2.716 14.131 1.00 98.50 114 PHE A N 1
ATOM 825 C CA . PHE A 1 114 ? -1.217 1.345 14.238 1.00 98.50 114 PHE A CA 1
ATOM 826 C C . PHE A 1 114 ? 0.122 1.211 13.503 1.00 98.50 114 PHE A C 1
ATOM 828 O O . PHE A 1 114 ? 0.205 1.518 12.318 1.00 98.50 114 PHE A O 1
ATOM 835 N N . ASP A 1 115 ? 1.169 0.744 14.184 1.00 98.38 115 ASP A N 1
ATOM 836 C CA . ASP A 1 115 ? 2.470 0.481 13.554 1.00 98.38 115 ASP A CA 1
ATOM 837 C C . ASP A 1 115 ? 2.811 -1.007 13.658 1.00 98.38 115 ASP A C 1
ATOM 839 O O . ASP A 1 115 ? 3.095 -1.477 14.760 1.00 98.38 115 ASP A O 1
ATOM 843 N N . PRO A 1 116 ? 2.825 -1.759 12.544 1.00 97.25 116 PRO A N 1
ATOM 844 C CA . PRO A 1 116 ? 3.077 -3.198 12.565 1.00 97.25 116 PRO A CA 1
ATOM 845 C C . PRO A 1 116 ? 4.531 -3.552 12.901 1.00 97.25 116 PRO A C 1
ATOM 847 O O . PRO A 1 116 ? 4.844 -4.727 13.068 1.00 97.25 116 PRO A O 1
ATOM 850 N N . LYS A 1 117 ? 5.439 -2.568 12.963 1.00 96.62 117 LYS A N 1
ATOM 851 C CA . LYS A 1 117 ? 6.799 -2.787 13.460 1.00 96.62 117 LYS A CA 1
ATOM 852 C C . LYS A 1 117 ? 6.820 -2.974 14.979 1.00 96.62 117 LYS A C 1
ATOM 854 O O . LYS A 1 117 ? 7.605 -3.776 15.476 1.00 96.62 117 LYS A O 1
ATOM 859 N N . ASP A 1 118 ? 5.977 -2.223 15.683 1.00 96.88 118 ASP A N 1
ATOM 860 C CA . ASP A 1 118 ? 6.009 -2.104 17.144 1.00 96.88 118 ASP A CA 1
ATOM 861 C C . ASP A 1 118 ? 4.778 -2.747 17.816 1.00 96.88 118 ASP A C 1
ATOM 863 O O . ASP A 1 118 ? 4.759 -2.927 19.032 1.00 96.88 118 ASP A O 1
ATOM 867 N N . GLN A 1 119 ? 3.751 -3.103 17.038 1.00 97.69 119 GLN A N 1
ATOM 868 C CA . GLN A 1 119 ? 2.506 -3.727 17.494 1.00 97.69 119 GLN A CA 1
ATOM 869 C C . GLN A 1 119 ? 2.278 -5.066 16.787 1.00 97.69 119 GLN A C 1
ATOM 871 O O . GLN A 1 119 ? 2.615 -5.235 15.614 1.00 97.69 119 GLN A O 1
ATOM 876 N N . ASP A 1 120 ? 1.668 -6.020 17.493 1.00 97.69 120 ASP A N 1
ATOM 877 C CA . ASP A 1 120 ? 1.333 -7.326 16.927 1.00 97.69 120 ASP A CA 1
ATOM 878 C C . ASP A 1 120 ? 0.206 -7.177 15.896 1.00 97.69 120 ASP A C 1
ATOM 880 O O . ASP A 1 120 ? -0.901 -6.737 16.208 1.00 97.69 120 ASP A O 1
ATOM 884 N N . ILE A 1 121 ? 0.477 -7.589 14.656 1.00 97.38 121 ILE A N 1
ATOM 885 C CA . ILE A 1 121 ? -0.458 -7.493 13.531 1.00 97.38 121 ILE A CA 1
ATOM 886 C C . ILE A 1 121 ? -1.823 -8.142 13.818 1.00 97.38 121 ILE A C 1
ATOM 888 O O . ILE A 1 121 ? -2.838 -7.709 13.274 1.00 97.38 121 ILE A O 1
ATOM 892 N N . THR A 1 122 ? -1.885 -9.154 14.688 1.00 97.88 122 THR A N 1
ATOM 893 C CA . THR A 1 122 ? -3.134 -9.830 15.067 1.00 97.88 122 THR A CA 1
ATOM 894 C C . THR A 1 122 ? -4.097 -8.923 15.835 1.00 97.88 122 THR A C 1
ATOM 896 O O . THR A 1 122 ? -5.310 -9.151 15.802 1.00 97.88 122 THR A O 1
ATOM 899 N N . GLU A 1 123 ? -3.602 -7.847 16.453 1.00 98.06 123 GLU A N 1
ATOM 900 C CA . GLU A 1 123 ? -4.431 -6.860 17.145 1.00 98.06 123 GLU A CA 1
ATOM 901 C C . GLU A 1 123 ? -5.332 -6.058 16.203 1.00 98.06 123 GLU A C 1
ATOM 903 O O . GLU A 1 123 ? -6.328 -5.487 16.657 1.00 98.06 123 GLU A O 1
ATOM 908 N N . LEU A 1 124 ? -5.064 -6.083 14.891 1.00 97.94 124 LEU A N 1
ATOM 909 C CA . LEU A 1 124 ? -5.932 -5.474 13.881 1.00 97.94 124 LEU A CA 1
ATOM 910 C C . LEU A 1 124 ? -7.362 -6.030 13.914 1.00 97.94 124 LEU A C 1
ATOM 912 O O . LEU A 1 124 ? -8.294 -5.321 13.554 1.00 97.94 124 LEU A O 1
ATOM 916 N N . ARG A 1 125 ? -7.573 -7.244 14.442 1.00 97.94 125 ARG A N 1
ATOM 917 C CA . ARG A 1 125 ? -8.910 -7.831 14.657 1.00 97.94 125 ARG A CA 1
ATOM 918 C C . ARG A 1 125 ? -9.819 -7.013 15.580 1.00 97.94 125 ARG A C 1
ATOM 920 O O . ARG A 1 125 ? -11.017 -7.268 15.619 1.00 97.94 125 ARG A O 1
ATOM 927 N N . LYS A 1 126 ? -9.262 -6.063 16.336 1.00 97.88 126 LYS A N 1
ATOM 928 C CA . LYS A 1 126 ? -10.005 -5.138 17.207 1.00 97.88 126 LYS A CA 1
ATOM 929 C C . LYS A 1 126 ? -10.588 -3.937 16.444 1.00 97.88 126 LYS A C 1
ATOM 931 O O . LYS A 1 126 ? -11.211 -3.088 17.077 1.00 97.88 126 LYS A O 1
ATOM 936 N N . PHE A 1 127 ? -10.329 -3.818 15.141 1.00 98.50 127 PHE A N 1
ATOM 937 C CA . PHE A 1 127 ? -10.735 -2.693 14.303 1.00 98.50 127 PHE A CA 1
ATOM 938 C C . PHE A 1 127 ? -11.745 -3.133 13.244 1.00 98.50 127 PHE A C 1
ATOM 940 O O . PHE A 1 127 ? -11.675 -4.246 12.726 1.00 98.50 127 PHE A O 1
ATOM 947 N N . ASP A 1 128 ? -12.651 -2.226 12.887 1.00 98.44 128 ASP A N 1
ATOM 948 C CA . ASP A 1 128 ? -13.691 -2.469 11.886 1.00 98.44 128 ASP A CA 1
ATOM 949 C C . ASP A 1 128 ? -13.179 -2.264 10.456 1.00 98.44 128 ASP A C 1
ATOM 951 O O . ASP A 1 128 ? -13.737 -2.812 9.505 1.00 98.44 128 ASP A O 1
ATOM 955 N N . ARG A 1 129 ? -12.132 -1.445 10.281 1.00 98.31 129 ARG A N 1
ATOM 956 C CA . ARG A 1 129 ? -11.470 -1.208 8.990 1.00 98.31 129 ARG A CA 1
ATOM 957 C C . ARG A 1 129 ? -10.068 -0.640 9.151 1.00 98.31 129 ARG A C 1
ATOM 959 O O . ARG A 1 129 ? -9.715 -0.088 10.195 1.00 98.31 129 ARG A O 1
ATOM 966 N N . VAL A 1 130 ? -9.304 -0.705 8.067 1.00 98.62 130 VAL A N 1
ATOM 967 C CA . VAL A 1 130 ? -7.940 -0.180 7.996 1.00 98.62 130 VAL A CA 1
ATOM 968 C C . VAL A 1 130 ? -7.818 0.899 6.926 1.00 98.62 130 VAL A C 1
ATOM 970 O O . VAL A 1 130 ? -8.238 0.726 5.783 1.00 98.62 130 VAL A O 1
ATOM 973 N N . PHE A 1 131 ? -7.194 2.012 7.287 1.00 98.62 131 PHE A N 1
ATOM 974 C CA . PHE A 1 131 ? -6.661 2.976 6.341 1.00 98.62 131 PHE A CA 1
ATOM 975 C C . PHE A 1 131 ? -5.166 2.692 6.169 1.00 98.62 131 PHE A C 1
ATOM 977 O O . PHE A 1 131 ? -4.380 2.946 7.081 1.00 98.62 131 PHE A O 1
ATOM 984 N N . ASN A 1 132 ? -4.781 2.155 5.012 1.00 98.38 132 ASN A N 1
ATOM 985 C CA . ASN A 1 132 ? -3.396 1.805 4.709 1.00 98.38 132 ASN A CA 1
ATOM 986 C C . ASN A 1 132 ? -2.586 3.017 4.232 1.00 98.38 132 ASN A C 1
ATOM 988 O O . ASN A 1 132 ? -2.922 3.618 3.212 1.00 98.38 132 ASN A O 1
ATOM 992 N N . VAL A 1 133 ? -1.529 3.349 4.976 1.00 97.81 133 VAL A N 1
ATOM 993 C CA . VAL A 1 133 ? -0.546 4.402 4.671 1.00 97.81 133 VAL A CA 1
ATOM 994 C C . VAL A 1 133 ? 0.890 3.872 4.825 1.00 97.81 133 VAL A C 1
ATOM 996 O O . VAL A 1 133 ? 1.840 4.639 4.985 1.00 97.81 133 VAL A O 1
ATOM 999 N N . LEU A 1 134 ? 1.083 2.550 4.830 1.00 97.50 134 LEU A N 1
ATOM 1000 C CA . LEU A 1 134 ? 2.421 1.969 4.745 1.00 97.50 134 LEU A CA 1
ATOM 1001 C C . LEU A 1 134 ? 2.990 2.206 3.348 1.00 97.50 134 LEU A C 1
ATOM 1003 O O . LEU A 1 134 ? 2.291 1.981 2.366 1.00 97.50 134 LEU A O 1
ATOM 1007 N N . HIS A 1 135 ? 4.264 2.593 3.279 1.00 96.12 135 HIS A N 1
ATOM 1008 C CA . HIS A 1 135 ? 4.993 2.742 2.021 1.00 96.12 135 HIS A CA 1
ATOM 1009 C C . HIS A 1 135 ? 6.014 1.625 1.838 1.00 96.12 135 HIS A C 1
ATOM 1011 O O . HIS A 1 135 ? 6.675 1.207 2.798 1.00 96.12 135 HIS A O 1
ATOM 1017 N N . GLY A 1 136 ? 6.136 1.136 0.609 1.00 93.94 136 GLY A N 1
ATOM 1018 C CA . GLY A 1 136 ? 7.077 0.096 0.237 1.00 93.94 136 GLY A CA 1
ATOM 1019 C C . GLY A 1 136 ? 6.651 -1.314 0.638 1.00 93.94 136 GLY A C 1
ATOM 1020 O O . GLY A 1 136 ? 5.472 -1.652 0.799 1.00 93.94 136 GLY A O 1
ATOM 1021 N N . ARG A 1 137 ? 7.661 -2.179 0.772 1.00 95.19 137 ARG A N 1
ATOM 1022 C CA . ARG A 1 137 ? 7.484 -3.615 1.040 1.00 95.19 137 ARG A CA 1
ATOM 1023 C C . ARG A 1 137 ? 6.727 -3.863 2.344 1.00 95.19 137 ARG A C 1
ATOM 1025 O O . ARG A 1 137 ? 6.988 -3.218 3.357 1.00 95.19 137 ARG A O 1
ATOM 1032 N N . GLY A 1 138 ? 5.820 -4.832 2.311 1.00 95.50 138 GLY A N 1
ATOM 1033 C CA . GLY A 1 138 ? 4.891 -5.171 3.385 1.00 95.50 138 GLY A CA 1
ATOM 1034 C C . GLY A 1 138 ? 3.567 -4.400 3.334 1.00 95.50 138 GLY A C 1
ATOM 1035 O O . GLY A 1 138 ? 2.537 -4.957 3.713 1.00 95.50 138 GLY A O 1
ATOM 1036 N N . GLY A 1 139 ? 3.574 -3.144 2.872 1.00 96.25 139 GLY A N 1
ATOM 1037 C CA . GLY A 1 139 ? 2.394 -2.272 2.839 1.00 96.25 139 GLY A CA 1
ATOM 1038 C C . GLY A 1 139 ? 1.723 -2.153 1.474 1.00 96.25 139 GLY A C 1
ATOM 1039 O O . GLY A 1 139 ? 0.494 -2.151 1.376 1.00 96.25 139 GLY A O 1
ATOM 1040 N N . GLU A 1 140 ? 2.527 -2.067 0.418 1.00 97.25 140 GLU A N 1
ATOM 1041 C CA . GLU A 1 140 ? 2.074 -1.765 -0.947 1.00 97.25 140 GLU A CA 1
ATOM 1042 C C . GLU A 1 140 ? 2.197 -2.967 -1.899 1.00 97.25 140 GLU A C 1
ATOM 1044 O O . GLU A 1 140 ? 1.713 -2.912 -3.024 1.00 97.25 140 GLU A O 1
ATOM 1049 N N . ASP A 1 141 ? 2.805 -4.068 -1.450 1.00 97.50 141 ASP A N 1
ATOM 1050 C CA . ASP A 1 141 ? 3.148 -5.249 -2.257 1.00 97.50 141 ASP A CA 1
ATOM 1051 C C . ASP A 1 141 ? 2.156 -6.420 -2.134 1.00 97.50 141 ASP A C 1
ATOM 1053 O O . ASP A 1 141 ? 2.381 -7.489 -2.699 1.00 97.50 141 ASP A O 1
ATOM 1057 N N . GLY A 1 142 ? 1.048 -6.232 -1.413 1.00 97.69 142 GLY A N 1
ATOM 1058 C CA . GLY A 1 142 ? -0.001 -7.238 -1.241 1.00 97.69 142 GLY A CA 1
ATOM 1059 C C . GLY A 1 142 ? 0.065 -8.013 0.079 1.00 97.69 142 GLY A C 1
ATOM 1060 O O . GLY A 1 142 ? -0.889 -8.730 0.390 1.00 97.69 142 GLY A O 1
ATOM 1061 N N . LEU A 1 143 ? 1.136 -7.882 0.873 1.00 97.62 143 LEU A N 1
ATOM 1062 C CA . LEU A 1 143 ? 1.304 -8.662 2.106 1.00 97.62 143 LEU A CA 1
ATOM 1063 C C . LEU A 1 143 ? 0.287 -8.265 3.182 1.00 97.62 143 LEU A C 1
ATOM 1065 O O . LEU A 1 143 ? -0.472 -9.116 3.652 1.00 97.62 143 LEU A O 1
ATOM 1069 N N . LEU A 1 144 ? 0.216 -6.976 3.536 1.00 98.06 144 LEU A N 1
ATOM 1070 C CA . LEU A 1 144 ? -0.796 -6.474 4.467 1.00 98.06 144 LEU A CA 1
ATOM 1071 C C . LEU A 1 144 ? -2.212 -6.768 3.953 1.00 98.06 144 LEU A C 1
ATOM 1073 O O . LEU A 1 144 ? -3.065 -7.213 4.717 1.00 98.06 144 LEU A O 1
ATOM 1077 N N . GLN A 1 145 ? -2.458 -6.573 2.657 1.00 98.56 145 GLN A N 1
ATOM 1078 C CA . GLN A 1 145 ? -3.751 -6.845 2.027 1.00 98.56 145 GLN A CA 1
ATOM 1079 C C . GLN A 1 145 ? -4.173 -8.305 2.232 1.00 98.56 145 GLN A C 1
ATOM 1081 O O . GLN A 1 145 ? -5.340 -8.569 2.520 1.00 98.56 145 GLN A O 1
ATOM 1086 N N . GLY A 1 146 ? -3.226 -9.244 2.143 1.00 98.38 146 GLY A N 1
ATOM 1087 C CA . GLY A 1 146 ? -3.446 -10.659 2.435 1.00 98.38 146 GLY A CA 1
ATOM 1088 C C . GLY A 1 146 ? -3.840 -10.917 3.885 1.00 98.38 146 GLY A C 1
ATOM 1089 O O . GLY A 1 146 ? -4.821 -11.619 4.138 1.00 98.38 146 GLY A O 1
ATOM 1090 N N . VAL A 1 147 ? -3.132 -10.303 4.836 1.00 98.12 147 VAL A N 1
ATOM 1091 C CA . VAL A 1 147 ? -3.462 -10.408 6.268 1.00 98.12 147 VAL A CA 1
ATOM 1092 C C . VAL A 1 147 ? -4.867 -9.872 6.545 1.00 98.12 147 VAL A C 1
ATOM 1094 O O . VAL A 1 147 ? -5.665 -10.530 7.211 1.00 98.12 147 VAL A O 1
ATOM 1097 N N . LEU A 1 148 ? -5.201 -8.704 5.998 1.00 98.38 148 LEU A N 1
ATOM 1098 C CA . LEU A 1 148 ? -6.503 -8.070 6.199 1.00 98.38 148 LEU A CA 1
ATOM 1099 C C . LEU A 1 148 ? -7.636 -8.866 5.554 1.00 98.38 148 LEU A C 1
ATOM 1101 O O . LEU A 1 148 ? -8.686 -9.034 6.176 1.00 98.38 148 LEU A O 1
ATOM 1105 N N . GLN A 1 149 ? -7.412 -9.433 4.363 1.00 98.06 149 GLN A N 1
ATOM 1106 C CA . GLN A 1 149 ? -8.377 -10.333 3.735 1.00 98.06 149 GLN A CA 1
ATOM 1107 C C . GLN A 1 149 ? -8.595 -11.592 4.582 1.00 98.06 149 GLN A C 1
ATOM 1109 O O . GLN A 1 149 ? -9.738 -11.990 4.788 1.00 98.06 149 GLN A O 1
ATOM 1114 N N . TRP A 1 150 ? -7.532 -12.174 5.147 1.00 98.25 150 TRP A N 1
ATOM 1115 C CA . TRP A 1 150 ? -7.642 -13.312 6.066 1.00 98.25 150 TRP A CA 1
ATOM 1116 C C . TRP A 1 150 ? -8.401 -12.966 7.355 1.00 98.25 150 TRP A C 1
ATOM 1118 O O . TRP A 1 150 ? -9.087 -13.806 7.941 1.00 98.25 150 TRP A O 1
ATOM 1128 N N . PHE A 1 151 ? -8.299 -11.720 7.817 1.00 98.19 151 PHE A N 1
ATOM 1129 C CA . PHE A 1 151 ? -9.032 -11.238 8.986 1.00 98.19 151 PHE A CA 1
ATOM 1130 C C . PHE A 1 151 ? -10.461 -10.780 8.667 1.00 98.19 151 PHE A C 1
ATOM 1132 O O . PHE A 1 151 ? -11.202 -10.496 9.605 1.00 98.19 151 PHE A O 1
ATOM 1139 N N . ASN A 1 152 ? -10.866 -10.762 7.391 1.00 98.06 152 ASN A N 1
ATOM 1140 C CA . ASN A 1 152 ? -12.113 -10.162 6.905 1.00 98.06 152 ASN A CA 1
ATOM 1141 C C . ASN A 1 152 ? -12.258 -8.674 7.276 1.00 98.06 152 ASN A C 1
ATOM 1143 O O . ASN A 1 152 ? -13.359 -8.205 7.557 1.00 98.06 152 ASN A O 1
ATOM 1147 N N . ILE A 1 153 ? -11.149 -7.929 7.268 1.00 98.31 153 ILE A N 1
ATOM 1148 C CA . ILE A 1 153 ? -11.132 -6.498 7.581 1.00 98.31 153 ILE A CA 1
ATOM 1149 C C . ILE A 1 153 ? -11.047 -5.702 6.272 1.00 98.31 153 ILE A C 1
ATOM 1151 O O . ILE A 1 153 ? -10.078 -5.860 5.523 1.00 98.31 153 ILE A O 1
ATOM 1155 N N . PRO A 1 154 ? -12.027 -4.833 5.967 1.00 97.88 154 PRO A N 1
ATOM 1156 C CA . PRO A 1 154 ? -11.959 -3.975 4.794 1.00 97.88 154 PRO A CA 1
ATOM 1157 C C . PRO A 1 154 ? -10.848 -2.929 4.943 1.00 97.88 154 PRO A C 1
ATOM 1159 O O . PRO A 1 154 ? -10.595 -2.406 6.031 1.00 97.88 154 PRO A O 1
ATOM 1162 N N . GLN A 1 155 ? -10.214 -2.586 3.823 1.00 97.81 155 GLN A N 1
ATOM 1163 C CA . GLN A 1 155 ? -9.118 -1.620 3.787 1.00 97.81 155 GLN A CA 1
ATOM 1164 C C . GLN A 1 155 ? -9.177 -0.693 2.576 1.00 97.81 155 GLN A C 1
ATOM 1166 O O . GLN A 1 155 ? -9.846 -0.990 1.585 1.00 97.81 155 GLN A O 1
ATOM 1171 N N . THR A 1 156 ? -8.490 0.442 2.669 1.00 98.06 156 THR A N 1
ATOM 1172 C CA . THR A 1 156 ? -8.352 1.399 1.567 1.00 98.06 156 THR A CA 1
ATOM 1173 C C . THR A 1 156 ? -7.385 0.905 0.487 1.00 98.06 156 THR A C 1
ATOM 1175 O O . THR A 1 156 ? -6.442 0.168 0.762 1.00 98.06 156 THR A O 1
ATOM 1178 N N . GLY A 1 157 ? -7.583 1.376 -0.747 1.00 96.69 157 GLY A N 1
ATOM 1179 C CA . GLY A 1 157 ? -6.664 1.136 -1.860 1.00 96.69 157 GLY A CA 1
ATOM 1180 C C . GLY A 1 157 ? -6.871 -0.201 -2.576 1.00 96.69 157 GLY A C 1
ATOM 1181 O O . GLY A 1 157 ? -7.967 -0.760 -2.601 1.00 96.69 157 GLY A O 1
ATOM 1182 N N . SER A 1 158 ? -5.805 -0.673 -3.216 1.00 98.00 158 SER A N 1
ATOM 1183 C CA . SER A 1 158 ? -5.792 -1.887 -4.036 1.00 98.00 158 SER A CA 1
ATOM 1184 C C . SER A 1 158 ? -5.856 -3.168 -3.197 1.00 98.00 158 SER A C 1
ATOM 1186 O O . SER A 1 158 ? -5.373 -3.212 -2.066 1.00 98.00 158 SER A O 1
ATOM 1188 N N . GLY A 1 159 ? -6.442 -4.227 -3.765 1.00 97.31 159 GLY A N 1
ATOM 1189 C CA . GLY A 1 159 ? -6.383 -5.585 -3.210 1.00 97.31 159 GLY A CA 1
ATOM 1190 C C . GLY A 1 159 ? -5.067 -6.305 -3.534 1.00 97.31 159 GLY A C 1
ATOM 1191 O O . GLY A 1 159 ? -4.227 -5.770 -4.253 1.00 97.31 159 GLY A O 1
ATOM 1192 N N . ILE A 1 160 ? -4.918 -7.550 -3.058 1.00 98.31 160 ILE A N 1
ATOM 1193 C CA . ILE A 1 160 ? -3.657 -8.324 -3.097 1.00 98.31 160 ILE A CA 1
ATOM 1194 C C . ILE A 1 160 ? -3.002 -8.328 -4.482 1.00 98.31 160 ILE A C 1
ATOM 1196 O O . ILE A 1 160 ? -1.857 -7.910 -4.622 1.00 98.31 160 ILE A O 1
ATOM 1200 N N . LEU A 1 161 ? -3.725 -8.791 -5.509 1.00 98.12 161 LEU A N 1
ATOM 1201 C CA . LEU A 1 161 ? -3.160 -8.967 -6.849 1.00 98.12 161 LEU A CA 1
ATOM 1202 C C . LEU A 1 161 ? -2.723 -7.633 -7.464 1.00 98.12 161 LEU A C 1
ATOM 1204 O O . LEU A 1 161 ? -1.639 -7.542 -8.030 1.00 98.12 161 LEU A O 1
ATOM 1208 N N . ALA A 1 162 ? -3.558 -6.602 -7.339 1.00 98.19 162 ALA A N 1
ATOM 1209 C CA . ALA A 1 162 ? -3.264 -5.286 -7.891 1.00 98.19 162 ALA A CA 1
ATOM 1210 C C . ALA A 1 162 ? -2.070 -4.627 -7.182 1.00 98.19 162 ALA A C 1
ATOM 1212 O O . ALA A 1 162 ? -1.222 -4.046 -7.851 1.00 98.19 162 ALA A O 1
ATOM 1213 N N . SER A 1 163 ? -1.969 -4.764 -5.857 1.00 98.12 163 SER A N 1
ATOM 1214 C CA . SER A 1 163 ? -0.815 -4.304 -5.074 1.00 98.12 163 SER A CA 1
ATOM 1215 C C . SER A 1 163 ? 0.475 -5.030 -5.472 1.00 98.12 163 SER A C 1
ATOM 1217 O O . SER A 1 163 ? 1.463 -4.390 -5.825 1.00 98.12 163 SER A O 1
ATOM 1219 N N . ALA A 1 164 ? 0.450 -6.366 -5.515 1.00 98.00 164 ALA A N 1
ATOM 1220 C CA . ALA A 1 164 ? 1.614 -7.172 -5.881 1.00 98.00 164 ALA A CA 1
ATOM 1221 C C . ALA A 1 164 ? 2.104 -6.886 -7.310 1.00 98.00 164 ALA A C 1
ATOM 1223 O O . ALA A 1 164 ? 3.305 -6.744 -7.537 1.00 98.00 164 ALA A O 1
ATOM 1224 N N . LEU A 1 165 ? 1.182 -6.762 -8.272 1.00 97.88 165 LEU A N 1
ATOM 1225 C CA . LEU A 1 165 ? 1.530 -6.395 -9.644 1.00 97.88 165 LEU A CA 1
ATOM 1226 C C . LEU A 1 165 ? 2.062 -4.966 -9.720 1.00 97.88 165 LEU A C 1
ATOM 1228 O O . LEU A 1 165 ? 3.103 -4.759 -10.333 1.00 97.88 165 LEU A O 1
ATOM 1232 N N . GLY A 1 166 ? 1.394 -4.007 -9.075 1.00 97.38 166 GLY A N 1
ATOM 1233 C CA . GLY A 1 166 ? 1.785 -2.597 -9.102 1.00 97.38 166 GLY A CA 1
ATOM 1234 C C . GLY A 1 166 ? 3.181 -2.341 -8.532 1.00 97.38 166 GLY A C 1
ATOM 1235 O O . GLY A 1 166 ? 3.906 -1.496 -9.054 1.00 97.38 166 GLY A O 1
ATOM 1236 N N . MET A 1 167 ? 3.590 -3.103 -7.513 1.00 96.94 167 MET A N 1
ATOM 1237 C CA . MET A 1 167 ? 4.944 -3.031 -6.957 1.00 96.94 167 MET A CA 1
ATOM 1238 C C . MET A 1 167 ? 6.005 -3.609 -7.914 1.00 96.94 167 MET A C 1
ATOM 1240 O O . MET A 1 167 ? 7.154 -3.158 -7.929 1.00 96.94 167 MET A O 1
ATOM 1244 N N . ASP A 1 168 ? 5.641 -4.586 -8.747 1.00 97.38 168 ASP A N 1
ATOM 1245 C CA . ASP A 1 168 ? 6.542 -5.177 -9.732 1.00 97.38 168 ASP A CA 1
ATOM 1246 C C . ASP A 1 168 ? 6.464 -4.454 -11.085 1.00 97.38 168 ASP A C 1
ATOM 1248 O O . ASP A 1 168 ? 5.609 -4.715 -11.939 1.00 97.38 168 ASP A O 1
ATOM 1252 N N . LYS A 1 169 ? 7.426 -3.556 -11.311 1.00 97.12 169 LYS A N 1
ATOM 1253 C CA . LYS A 1 169 ? 7.520 -2.756 -12.541 1.00 97.12 169 LYS A CA 1
ATOM 1254 C C . LYS A 1 169 ? 7.621 -3.608 -13.806 1.00 97.12 169 LYS A C 1
ATOM 1256 O O . LYS A 1 169 ? 7.050 -3.233 -14.827 1.00 97.12 169 LYS A O 1
ATOM 1261 N N . VAL A 1 170 ? 8.340 -4.730 -13.764 1.00 97.19 170 VAL A N 1
ATOM 1262 C CA . VAL A 1 170 ? 8.551 -5.583 -14.942 1.00 97.19 170 VAL A CA 1
ATOM 1263 C C . VAL A 1 170 ? 7.254 -6.300 -15.290 1.00 97.19 170 VAL A C 1
ATOM 1265 O O . VAL A 1 170 ? 6.808 -6.234 -16.434 1.00 97.19 170 VAL A O 1
ATOM 1268 N N . ARG A 1 171 ? 6.603 -6.912 -14.298 1.00 97.88 171 ARG A N 1
ATOM 1269 C CA . ARG A 1 171 ? 5.321 -7.603 -14.491 1.00 97.88 171 ARG A CA 1
ATOM 1270 C C . ARG A 1 171 ? 4.211 -6.636 -14.893 1.00 97.88 171 ARG A C 1
ATOM 1272 O O . ARG A 1 171 ? 3.431 -6.957 -15.783 1.00 97.88 171 ARG A O 1
ATOM 1279 N N . THR A 1 172 ? 4.178 -5.433 -14.318 1.00 98.44 172 THR A N 1
ATOM 1280 C CA . THR A 1 172 ? 3.256 -4.370 -14.750 1.00 98.44 172 THR A CA 1
ATOM 1281 C C . THR A 1 172 ? 3.469 -4.009 -16.220 1.00 98.44 172 THR A C 1
ATOM 1283 O O . THR A 1 172 ? 2.506 -3.970 -16.982 1.00 98.44 172 THR A O 1
ATOM 1286 N N . LYS A 1 173 ? 4.721 -3.805 -16.653 1.00 98.31 173 LYS A N 1
ATOM 1287 C CA . LYS A 1 173 ? 5.044 -3.505 -18.058 1.00 98.31 173 LYS A CA 1
ATOM 1288 C C . LYS A 1 173 ? 4.641 -4.634 -19.006 1.00 98.31 173 LYS A C 1
ATOM 1290 O O . LYS A 1 173 ? 4.059 -4.358 -20.051 1.00 98.31 173 LYS A O 1
ATOM 1295 N N . GLN A 1 174 ? 4.902 -5.886 -18.631 1.00 97.88 174 GLN A N 1
ATOM 1296 C CA . GLN A 1 174 ? 4.488 -7.061 -19.404 1.00 97.88 174 GLN A CA 1
ATOM 1297 C C . GLN A 1 174 ? 2.963 -7.151 -19.525 1.00 97.88 174 GLN A C 1
ATOM 1299 O O . GLN A 1 174 ? 2.450 -7.397 -20.614 1.00 97.88 174 GLN A O 1
ATOM 1304 N N . LEU A 1 175 ? 2.233 -6.906 -18.431 1.00 98.19 175 LEU A N 1
ATOM 1305 C CA . LEU A 1 175 ? 0.771 -6.876 -18.445 1.00 98.19 175 LEU A CA 1
ATOM 1306 C C . LEU A 1 175 ? 0.247 -5.764 -19.361 1.00 98.19 175 LEU A C 1
ATOM 1308 O O . LEU A 1 175 ? -0.651 -6.005 -20.160 1.00 98.19 175 LEU A O 1
ATOM 1312 N N . TRP A 1 176 ? 0.830 -4.565 -19.290 1.00 98.44 176 TRP A N 1
ATOM 1313 C CA . TRP A 1 176 ? 0.465 -3.458 -20.175 1.00 98.44 176 TRP A CA 1
ATOM 1314 C C . TRP A 1 176 ? 0.672 -3.819 -21.644 1.00 98.44 176 TRP A C 1
ATOM 1316 O O . TRP A 1 176 ? -0.265 -3.679 -22.425 1.00 98.44 176 TRP A O 1
ATOM 1326 N N . GLN A 1 177 ? 1.837 -4.361 -22.006 1.00 97.69 177 GLN A N 1
ATOM 1327 C CA . GLN A 1 177 ? 2.116 -4.815 -23.372 1.00 97.69 177 GLN A CA 1
ATOM 1328 C C . GLN A 1 177 ? 1.127 -5.893 -23.833 1.00 97.69 177 GLN A C 1
ATOM 1330 O O . GLN A 1 177 ? 0.590 -5.795 -24.934 1.00 97.69 177 GLN A O 1
ATOM 1335 N N . GLY A 1 178 ? 0.828 -6.877 -22.979 1.00 97.88 178 GLY A N 1
ATOM 1336 C CA . GLY A 1 178 ? -0.156 -7.924 -23.269 1.00 97.88 178 GLY A CA 1
ATOM 1337 C C . GLY A 1 178 ? -1.582 -7.396 -23.467 1.00 97.88 178 GLY A C 1
ATOM 1338 O O . GLY A 1 178 ? -2.355 -7.990 -24.213 1.00 97.88 178 GLY A O 1
ATOM 1339 N N . CYS A 1 179 ? -1.921 -6.264 -22.846 1.00 98.12 179 CYS A N 1
ATOM 1340 C CA . CYS A 1 179 ? -3.199 -5.571 -23.022 1.00 98.12 179 CYS A CA 1
ATOM 1341 C C . CYS A 1 179 ? -3.176 -4.481 -24.112 1.00 98.12 179 CYS A C 1
ATOM 1343 O O . CYS A 1 179 ? -4.165 -3.767 -24.264 1.00 98.12 179 CYS A O 1
ATOM 1345 N N . GLY A 1 180 ? -2.073 -4.308 -24.847 1.00 97.88 180 GLY A N 1
ATOM 1346 C CA . GLY A 1 180 ? -1.939 -3.257 -25.863 1.00 97.88 180 GLY A CA 1
ATOM 1347 C C . GLY A 1 180 ? -1.802 -1.835 -25.299 1.00 97.88 180 GLY A C 1
ATOM 1348 O O . GLY A 1 180 ? -2.000 -0.862 -26.025 1.00 97.88 180 GLY A O 1
ATOM 1349 N N . LEU A 1 181 ? -1.467 -1.692 -24.013 1.00 98.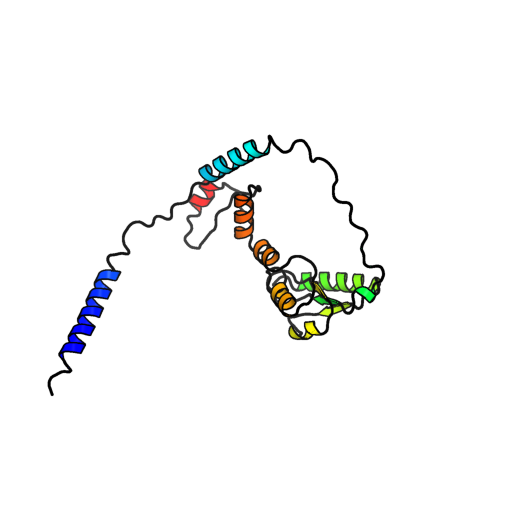25 181 LEU A N 1
ATOM 1350 C CA . LEU A 1 181 ? -1.164 -0.407 -23.387 1.00 98.25 181 LEU A CA 1
ATOM 1351 C C . LEU A 1 181 ? 0.304 -0.031 -23.613 1.00 98.25 181 LEU A C 1
ATOM 1353 O O . LEU A 1 181 ? 1.214 -0.850 -23.473 1.00 98.25 181 LEU A O 1
ATOM 1357 N N . SER A 1 182 ? 0.536 1.243 -23.930 1.00 97.88 182 SER A N 1
ATOM 1358 C CA . SER A 1 182 ? 1.878 1.753 -24.204 1.00 97.88 182 SER A CA 1
ATOM 1359 C C . SER A 1 182 ? 2.749 1.786 -22.945 1.00 97.88 182 SER A C 1
ATOM 1361 O O . SER A 1 182 ? 2.320 2.208 -21.870 1.00 97.88 182 SER A O 1
ATOM 1363 N N . THR A 1 183 ? 4.007 1.370 -23.084 1.00 97.69 183 THR A N 1
ATOM 1364 C CA . THR A 1 183 ? 5.038 1.509 -22.055 1.00 97.69 183 THR A CA 1
ATOM 1365 C C . THR A 1 183 ? 6.406 1.685 -22.701 1.00 97.69 183 THR A C 1
ATOM 1367 O O . THR A 1 183 ? 6.648 1.164 -23.788 1.00 97.69 183 THR A O 1
ATOM 1370 N N . ALA A 1 184 ? 7.316 2.397 -22.030 1.00 97.31 184 ALA A N 1
ATOM 1371 C CA . ALA A 1 184 ? 8.682 2.557 -22.524 1.00 97.31 184 ALA A CA 1
ATOM 1372 C C . ALA A 1 184 ? 9.367 1.184 -22.714 1.00 97.31 184 ALA A C 1
ATOM 1374 O O . ALA A 1 184 ? 9.226 0.334 -21.815 1.00 97.31 184 ALA A O 1
ATOM 1375 N N . PRO A 1 185 ? 10.116 0.981 -23.821 1.00 96.38 185 PRO A N 1
ATOM 1376 C CA . PRO A 1 185 ? 10.948 -0.202 -24.026 1.00 96.38 185 PRO A CA 1
ATOM 1377 C C . PRO A 1 185 ? 11.867 -0.451 -22.828 1.00 96.38 185 PRO A C 1
ATOM 1379 O O . PRO A 1 185 ? 12.308 0.490 -22.168 1.00 96.38 185 PRO A O 1
ATOM 1382 N N . PHE A 1 186 ? 12.125 -1.717 -22.515 1.00 97.19 186 PHE A N 1
ATOM 1383 C CA . PHE A 1 186 ? 12.929 -2.096 -21.358 1.00 97.19 186 PHE A CA 1
ATOM 1384 C C . PHE A 1 186 ? 13.621 -3.440 -21.591 1.00 97.19 186 PHE A C 1
ATOM 1386 O O . PHE A 1 186 ? 13.173 -4.241 -22.409 1.00 97.19 186 PHE A O 1
ATOM 1393 N N . SER A 1 187 ? 14.681 -3.695 -20.827 1.00 95.31 187 SER A N 1
ATOM 1394 C CA . SER A 1 187 ? 15.343 -4.996 -20.747 1.00 95.31 187 SER A CA 1
ATOM 1395 C C . SER A 1 187 ? 15.560 -5.364 -19.283 1.00 95.31 187 SER A C 1
ATOM 1397 O O . SER A 1 187 ? 15.882 -4.499 -18.469 1.00 95.31 187 SER A O 1
ATOM 1399 N N . LEU A 1 188 ? 15.377 -6.641 -18.938 1.00 95.19 188 LEU A N 1
ATOM 1400 C CA . LEU A 1 188 ? 15.735 -7.148 -17.615 1.00 95.19 188 LEU A CA 1
ATOM 1401 C C . LEU A 1 188 ? 17.238 -7.425 -17.582 1.00 95.19 188 LEU A C 1
ATOM 1403 O O . LEU A 1 188 ? 17.775 -8.046 -18.499 1.00 95.19 188 LEU A O 1
ATOM 1407 N N . LEU A 1 189 ? 17.902 -6.967 -16.526 1.00 94.50 189 LEU A N 1
ATOM 1408 C CA . LEU A 1 189 ? 19.346 -7.088 -16.375 1.00 94.50 189 LEU A CA 1
ATOM 1409 C C . LEU A 1 189 ? 19.683 -8.087 -15.271 1.00 94.50 189 LEU A C 1
ATOM 1411 O O . LEU A 1 189 ? 19.016 -8.160 -14.239 1.00 94.50 189 LEU A O 1
ATOM 1415 N N . THR A 1 190 ? 20.746 -8.840 -15.501 1.00 94.75 190 THR A N 1
ATOM 1416 C CA . THR A 1 190 ? 21.380 -9.755 -14.551 1.00 94.75 190 THR A CA 1
ATOM 1417 C C . THR A 1 190 ? 22.876 -9.450 -14.508 1.00 94.75 190 THR A C 1
ATOM 1419 O O . THR A 1 190 ? 23.365 -8.649 -15.306 1.00 94.75 190 THR A O 1
ATOM 1422 N N . ALA A 1 191 ? 23.614 -10.081 -13.594 1.00 95.00 191 ALA A N 1
ATOM 1423 C CA . ALA A 1 191 ? 25.060 -9.875 -13.486 1.00 95.00 191 ALA A CA 1
ATOM 1424 C C . ALA A 1 191 ? 25.814 -10.201 -14.791 1.00 95.00 191 ALA A C 1
ATOM 1426 O O . ALA A 1 191 ? 26.807 -9.546 -15.095 1.00 95.00 191 ALA A O 1
ATOM 1427 N N . ASP A 1 192 ? 25.296 -11.146 -15.580 1.00 96.44 192 ASP A N 1
ATOM 1428 C CA . ASP A 1 192 ? 25.931 -11.647 -16.803 1.00 96.44 192 ASP A CA 1
ATOM 1429 C C . ASP A 1 192 ? 25.391 -10.983 -18.084 1.00 96.44 192 ASP A C 1
ATOM 1431 O O . ASP A 1 192 ? 25.663 -11.438 -19.195 1.00 96.44 192 ASP A O 1
ATOM 1435 N N . THR A 1 193 ? 24.583 -9.926 -17.960 1.00 96.56 193 THR A N 1
ATOM 1436 C CA . THR A 1 193 ? 23.996 -9.252 -19.123 1.00 96.56 193 THR A CA 1
ATOM 1437 C C . THR A 1 193 ? 25.049 -8.476 -19.921 1.00 96.56 193 THR A C 1
ATOM 1439 O O . THR A 1 193 ? 25.836 -7.716 -19.360 1.00 96.56 193 THR A O 1
ATOM 1442 N N . ASP A 1 194 ? 25.020 -8.610 -21.252 1.00 96.50 194 ASP A N 1
ATOM 1443 C CA . ASP A 1 194 ? 25.821 -7.784 -22.161 1.00 96.50 194 ASP A CA 1
ATOM 1444 C C . ASP A 1 194 ? 25.262 -6.353 -22.219 1.00 96.50 194 ASP A C 1
ATOM 1446 O O . ASP A 1 194 ? 24.273 -6.050 -22.892 1.00 96.50 194 ASP A O 1
ATOM 1450 N N . TRP A 1 195 ? 25.925 -5.453 -21.500 1.00 94.88 195 TRP A N 1
ATOM 1451 C CA . TRP A 1 195 ? 25.563 -4.042 -21.421 1.00 94.88 195 TRP A CA 1
ATOM 1452 C C . TRP A 1 195 ? 25.645 -3.321 -22.769 1.00 94.88 195 TRP A C 1
ATOM 1454 O O . TRP A 1 195 ? 24.819 -2.448 -23.040 1.00 94.88 195 TRP A O 1
ATOM 1464 N N . GLN A 1 196 ? 26.598 -3.683 -23.633 1.00 96.38 196 GLN A N 1
ATOM 1465 C CA . GLN A 1 196 ? 26.740 -3.037 -24.936 1.00 96.38 196 GLN A CA 1
ATOM 1466 C C . GLN A 1 196 ? 25.575 -3.416 -25.847 1.00 96.38 196 GLN A C 1
ATOM 1468 O O . GLN A 1 196 ? 25.042 -2.562 -26.557 1.00 96.38 196 GLN A O 1
ATOM 1473 N N . GLN A 1 197 ? 25.132 -4.672 -25.786 1.00 96.38 197 GLN A N 1
ATOM 1474 C CA . GLN A 1 197 ? 23.936 -5.109 -26.498 1.00 96.38 197 GLN A CA 1
ATOM 1475 C C . GLN A 1 197 ? 22.690 -4.337 -26.039 1.00 96.38 197 GLN A C 1
ATOM 1477 O O . GLN A 1 197 ? 21.898 -3.905 -26.878 1.00 96.38 197 GLN A O 1
ATOM 1482 N N . VAL A 1 198 ? 22.528 -4.120 -24.730 1.00 97.31 198 VAL A N 1
ATOM 1483 C CA . VAL A 1 198 ? 21.400 -3.347 -24.181 1.00 97.31 198 VAL A CA 1
ATOM 1484 C C . VAL A 1 198 ? 21.426 -1.900 -24.674 1.00 97.31 198 VAL A C 1
ATOM 1486 O O . VAL A 1 198 ? 20.398 -1.393 -25.120 1.00 97.31 198 VAL A O 1
ATOM 1489 N N . VAL A 1 199 ? 22.593 -1.248 -24.665 1.00 97.25 199 VAL A N 1
ATOM 1490 C CA . VAL A 1 199 ? 22.751 0.122 -25.183 1.00 97.25 199 VAL A CA 1
ATOM 1491 C C . VAL A 1 199 ? 22.442 0.193 -26.677 1.00 97.25 199 VAL A C 1
ATOM 1493 O O . VAL A 1 199 ? 21.752 1.110 -27.113 1.00 97.25 199 VAL A O 1
ATOM 1496 N N . ASN A 1 200 ? 22.894 -0.787 -27.460 1.00 97.19 200 ASN A N 1
ATOM 1497 C CA . ASN A 1 200 ? 22.595 -0.839 -28.890 1.00 97.19 200 ASN A CA 1
ATOM 1498 C C . ASN A 1 200 ? 21.088 -1.014 -29.158 1.00 97.19 200 ASN A C 1
ATOM 1500 O O . ASN A 1 200 ? 20.585 -0.499 -30.152 1.00 97.19 200 ASN A O 1
ATOM 1504 N N . MET A 1 201 ? 20.374 -1.731 -28.283 1.00 96.62 201 MET A N 1
ATOM 1505 C CA . MET A 1 201 ? 18.932 -1.973 -28.400 1.00 96.62 201 MET A CA 1
ATOM 1506 C C . MET A 1 201 ? 18.085 -0.769 -27.965 1.00 96.62 201 MET A C 1
ATOM 1508 O O . MET A 1 201 ? 17.105 -0.447 -28.631 1.00 96.62 201 MET A O 1
ATOM 1512 N N . LEU A 1 202 ? 18.416 -0.141 -26.834 1.00 97.44 202 LEU A N 1
ATOM 1513 C CA . LEU A 1 202 ? 17.560 0.863 -26.187 1.00 97.44 202 LEU A CA 1
ATOM 1514 C C . LEU A 1 202 ? 18.040 2.311 -26.382 1.00 97.44 202 LEU A C 1
ATOM 1516 O O . LEU A 1 202 ? 17.259 3.240 -26.188 1.00 97.44 202 LEU A O 1
ATOM 1520 N N . GLY A 1 203 ? 19.297 2.514 -26.782 1.00 97.56 203 GLY A N 1
ATOM 1521 C CA . GLY A 1 203 ? 19.927 3.831 -26.863 1.00 97.56 203 GLY A CA 1
ATOM 1522 C C . GLY A 1 203 ? 20.287 4.420 -25.493 1.00 97.56 203 GLY A C 1
ATOM 1523 O O . GLY A 1 203 ? 20.079 3.801 -24.454 1.00 97.56 203 GLY A O 1
ATOM 1524 N N . LEU A 1 204 ? 20.858 5.629 -25.494 1.00 96.88 204 LEU A N 1
ATOM 1525 C CA . LEU A 1 204 ? 21.135 6.425 -24.291 1.00 96.88 204 LEU A CA 1
ATOM 1526 C C . LEU A 1 204 ? 20.384 7.767 -24.368 1.00 96.88 204 LEU A C 1
ATOM 1528 O O . LEU A 1 204 ? 20.232 8.299 -25.471 1.00 96.88 204 LEU A O 1
ATOM 1532 N N . PRO A 1 205 ? 19.981 8.360 -23.227 1.00 95.94 205 PRO A N 1
ATOM 1533 C CA . PRO A 1 205 ? 20.191 7.892 -21.850 1.00 95.94 205 PRO A CA 1
ATOM 1534 C C . PRO A 1 205 ? 19.218 6.78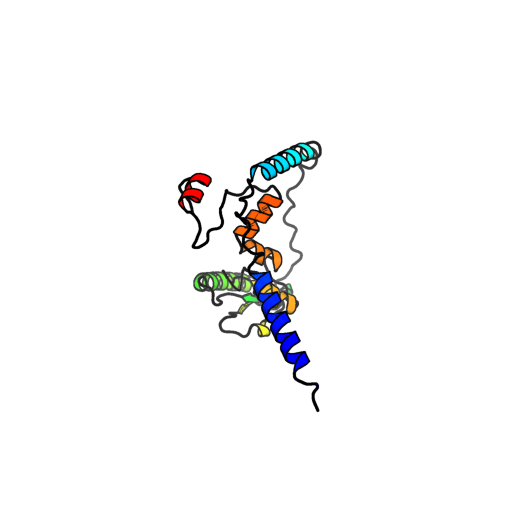2 -21.411 1.00 95.94 205 PRO A C 1
ATOM 1536 O O . PRO A 1 205 ? 18.140 6.632 -21.980 1.00 95.94 205 PRO A O 1
ATOM 1539 N N . LEU A 1 206 ? 19.596 6.044 -20.361 1.00 94.88 206 LEU A N 1
ATOM 1540 C CA . LEU A 1 206 ? 18.774 5.019 -19.699 1.00 94.88 206 LEU A CA 1
ATOM 1541 C C . LEU A 1 206 ? 18.584 5.356 -18.212 1.00 94.88 206 LEU A C 1
ATOM 1543 O O . LEU A 1 206 ? 19.401 6.076 -17.632 1.00 94.88 206 LEU A O 1
ATOM 1547 N N . ILE A 1 207 ? 17.508 4.827 -17.623 1.00 92.06 207 ILE A N 1
ATOM 1548 C CA . ILE A 1 207 ? 17.181 4.872 -16.186 1.00 92.06 207 ILE A CA 1
ATOM 1549 C C . ILE A 1 207 ? 17.244 3.451 -15.633 1.00 92.06 207 ILE A C 1
ATOM 1551 O O . ILE A 1 207 ? 16.730 2.547 -16.332 1.00 92.06 207 ILE A O 1
#

Secondary structure (DSSP, 8-state):
---THHHHHHHHHHHHHHHHHHTTSS-S--------THHHHHHHHHHHHHHHTT-TT----PPP-PPPS--SGGGG-EEEEE---SSTTHHHHHHHHHHHHHHHHHTT-EEEEE-TTTS-GGGGGG-SEEEE---STTTSSSHHHHHHHHHT--BSS--HHHHHHHH-HHHHHHHHHHTT----------TT--HHHHHHHH-SS--

pLDDT: mean 79.7, std 25.06, range [27.83, 98.69]